Protein AF-0000000084929234 (afdb_homodimer)

Secondary structure (DSSP, 8-state):
--SEEEEEGGG-SEEEEPGGG-EEEEEEEETTEEEEEEEE-TT-BHHHHTHHHH-SSSB---EEEEEEESEEEEEETTS-EEEEETTEEEEE-SSEEEEE-SSS-EEEEESSS-SSTT----/--SEEEEEGGG-SEEEEPGGG-EEEEEEEETTEEEEEEEE-TT-BHHHHTHHHH-SSSB---EEEEEEESEEEEEETTS-EEEEETTEEEEE-SSEEEEE-SSS-EEEEESSS-SSTT----

InterPro domains:
  IPR011051 RmlC-like cupin domain superfamily [SSF51182] (9-110)
  IPR013096 Cupin 2, conserved barrel [PF07883] (63-110)
  IPR014710 RmlC-like jelly roll fold [G3DSA:2.60.120.10] (2-115)

pLDDT: mean 95.42, std 7.73, range [48.72, 98.94]

Nearest PDB structures (foldseek):
  1o5u-assembly2_B  TM=8.089E-01  e=3.465E-03  Thermotoga maritima
  2i45-assembly3_E  TM=6.909E-01  e=6.511E-04  Neisseria meningitidis
  3es4-assembly1_B  TM=5.773E-01  e=1.439E-04  Agrobacterium fabrum str. C58
  2i45-assembly5_J  TM=6.921E-01  e=1.462E-03  Neisseria meningitidis
  2i45-assembly1_A  TM=6.705E-01  e=1.313E-03  Neisseria meningitidis

Radius of gyration: 18.3 Å; Cα contacts (8 Å, |Δi|>4): 661; chains: 2; bounding box: 37×51×40 Å

Structure (mmCIF, N/CA/C/O backbone):
data_AF-0000000084929234-model_v1
#
loop_
_entity.id
_entity.type
_entity.pdbx_descriptio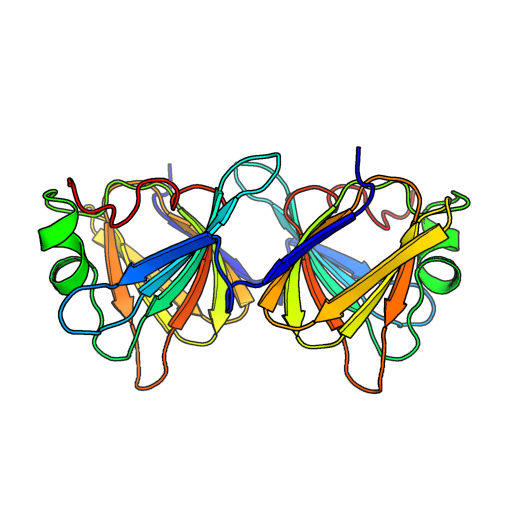n
1 polymer 'Cupin type-2 domain-containing protein'
#
loop_
_atom_site.group_PDB
_atom_site.id
_atom_site.type_symbol
_atom_site.label_atom_id
_atom_site.label_alt_id
_atom_site.label_comp_id
_atom_site.label_asym_id
_atom_site.label_entity_id
_atom_site.label_seq_id
_atom_site.pdbx_PDB_ins_code
_atom_site.Cartn_x
_atom_site.Cartn_y
_atom_site.Cartn_z
_atom_site.occupancy
_atom_site.B_iso_or_equiv
_atom_site.auth_seq_id
_atom_site.auth_comp_id
_atom_site.auth_asym_id
_atom_site.auth_atom_id
_atom_site.pdbx_PDB_model_num
ATOM 1 N N . MET A 1 1 ? -15.742 18.062 -7.203 1 56.06 1 MET A N 1
ATOM 2 C CA . MET A 1 1 ? -15.328 16.688 -6.961 1 56.06 1 MET A CA 1
ATOM 3 C C . MET A 1 1 ? -15 16.469 -5.488 1 56.06 1 MET A C 1
ATOM 5 O O . MET A 1 1 ? -14.695 17.406 -4.766 1 56.06 1 MET A O 1
ATOM 9 N N . ALA A 1 2 ? -15.344 15.32 -4.965 1 75.25 2 ALA A N 1
ATOM 10 C CA . ALA A 1 2 ? -15.102 15.109 -3.539 1 75.25 2 ALA A CA 1
ATOM 11 C C . ALA A 1 2 ? -13.617 15.266 -3.207 1 75.25 2 ALA A C 1
ATOM 13 O O . ALA A 1 2 ? -12.758 14.867 -3.992 1 75.25 2 ALA A O 1
ATOM 14 N N . GLY A 1 3 ? -13.32 16.062 -2.162 1 93.81 3 GLY A N 1
ATOM 15 C CA . GLY A 1 3 ? -11.945 16.25 -1.729 1 93.81 3 GLY A CA 1
ATOM 16 C C . GLY A 1 3 ? -11.336 14.992 -1.133 1 93.81 3 GLY A C 1
ATOM 17 O O . GLY A 1 3 ? -10.109 14.875 -1.049 1 93.81 3 GLY A O 1
ATOM 18 N N . ILE A 1 4 ? -12.352 14.125 -0.723 1 96.69 4 ILE A N 1
ATOM 19 C CA . ILE A 1 4 ? -11.914 12.93 -0.007 1 96.69 4 ILE A CA 1
ATOM 20 C C . ILE A 1 4 ? -12.609 11.695 -0.587 1 96.69 4 ILE A C 1
ATOM 22 O O . ILE A 1 4 ? -13.82 11.711 -0.812 1 96.69 4 ILE A O 1
ATOM 26 N N . VAL A 1 5 ? -11.867 10.703 -0.906 1 96.31 5 VAL A N 1
ATOM 27 C CA . VAL A 1 5 ? -12.398 9.375 -1.189 1 96.31 5 VAL A CA 1
ATOM 28 C C . VAL A 1 5 ? -11.922 8.383 -0.125 1 96.31 5 VAL A C 1
ATOM 30 O O . VAL A 1 5 ? -10.727 8.312 0.175 1 96.31 5 VAL A O 1
ATOM 33 N N . LYS A 1 6 ? -12.828 7.684 0.481 1 97.56 6 LYS A N 1
ATOM 34 C CA . LYS A 1 6 ? -12.539 6.574 1.382 1 97.56 6 LYS A CA 1
ATOM 35 C C . LYS A 1 6 ? -13.234 5.293 0.92 1 97.56 6 LYS A C 1
ATOM 37 O O . LYS A 1 6 ? -14.445 5.277 0.718 1 97.56 6 LYS A O 1
ATOM 42 N N . LYS A 1 7 ? -12.5 4.289 0.724 1 97.56 7 LYS A N 1
ATOM 43 C CA . LYS A 1 7 ? -13 2.932 0.539 1 97.56 7 LYS A CA 1
ATOM 44 C C . LYS A 1 7 ? -12.266 1.947 1.446 1 97.56 7 LYS A C 1
ATOM 46 O O . LYS A 1 7 ? -11.266 2.301 2.074 1 97.56 7 LYS A O 1
ATOM 51 N N . ASN A 1 8 ? -12.797 0.788 1.639 1 98.12 8 ASN A N 1
ATOM 52 C CA . ASN A 1 8 ? -12.219 -0.24 2.494 1 98.12 8 ASN A CA 1
ATOM 53 C C . ASN A 1 8 ? -12.195 -1.599 1.801 1 98.12 8 ASN A C 1
ATOM 55 O O . ASN A 1 8 ? -13.195 -2.031 1.236 1 98.12 8 ASN A O 1
ATOM 59 N N . PHE A 1 9 ? -11.086 -2.289 1.876 1 97.69 9 PHE A N 1
ATOM 60 C CA . PHE A 1 9 ? -10.922 -3.539 1.146 1 97.69 9 PHE A CA 1
ATOM 61 C C . PHE A 1 9 ? -11.789 -4.637 1.755 1 97.69 9 PHE A C 1
ATOM 63 O O . PHE A 1 9 ? -12.062 -5.648 1.106 1 97.69 9 PHE A O 1
ATOM 70 N N . ASP A 1 10 ? -12.227 -4.5 3 1 97.25 10 ASP A N 1
ATOM 71 C CA . ASP A 1 10 ? -13.148 -5.469 3.59 1 97.25 10 ASP A CA 1
ATOM 72 C C . ASP A 1 10 ? -14.555 -5.297 3.029 1 97.25 10 ASP A C 1
ATOM 74 O O . ASP A 1 10 ? -15.406 -6.172 3.207 1 97.25 10 ASP A O 1
ATOM 78 N N . ALA A 1 11 ? -14.844 -4.152 2.432 1 97.56 11 ALA A N 1
ATOM 79 C CA . ALA A 1 11 ? -16.062 -3.865 1.684 1 97.56 11 ALA A CA 1
ATOM 80 C C . ALA A 1 11 ? -15.742 -3.479 0.242 1 97.56 11 ALA A C 1
ATOM 82 O O . ALA A 1 11 ? -16.219 -2.453 -0.252 1 97.56 11 ALA A O 1
ATOM 83 N N . ALA A 1 12 ? -15.039 -4.332 -0.434 1 97.62 12 ALA A N 1
ATOM 84 C CA . ALA A 1 12 ? -14.445 -4.047 -1.738 1 97.62 12 ALA A CA 1
ATOM 85 C C . ALA A 1 12 ? -15.516 -3.973 -2.822 1 97.62 12 ALA A C 1
ATOM 87 O O . ALA A 1 12 ? -16.609 -4.52 -2.662 1 97.62 12 ALA A O 1
ATOM 88 N N . ASP A 1 13 ? -15.219 -3.254 -3.887 1 97.44 13 ASP A N 1
ATOM 89 C CA . ASP A 1 13 ? -16.109 -3.154 -5.035 1 97.44 13 ASP A CA 1
ATOM 90 C C . ASP A 1 13 ? -16.297 -4.512 -5.711 1 97.44 13 ASP A C 1
ATOM 92 O O . ASP A 1 13 ? -17.359 -4.797 -6.27 1 97.44 13 ASP A O 1
ATOM 96 N N . GLU A 1 14 ? -15.289 -5.336 -5.715 1 97.06 14 GLU A N 1
ATOM 97 C CA . GLU A 1 14 ? -15.281 -6.688 -6.27 1 97.06 14 GLU A CA 1
ATOM 98 C C . GLU A 1 14 ? -14.328 -7.594 -5.496 1 97.06 14 GLU A C 1
ATOM 100 O O . GLU A 1 14 ? -13.25 -7.16 -5.07 1 97.06 14 GLU A O 1
ATOM 105 N N . THR A 1 15 ? -14.695 -8.828 -5.305 1 97.69 15 THR A N 1
ATOM 106 C CA . THR A 1 15 ? -13.836 -9.844 -4.711 1 97.69 15 THR A CA 1
ATOM 107 C C . THR A 1 15 ? -13.727 -11.062 -5.617 1 97.69 15 THR A C 1
ATOM 109 O O . THR A 1 15 ? -14.734 -11.562 -6.121 1 97.69 15 THR A O 1
ATOM 112 N N . ARG A 1 16 ? -12.5 -11.492 -5.855 1 97.75 16 ARG A N 1
ATOM 113 C CA . ARG A 1 16 ? -12.227 -12.672 -6.668 1 97.75 16 ARG A CA 1
ATOM 114 C C . ARG A 1 16 ? -11.57 -13.766 -5.84 1 97.75 16 ARG A C 1
ATOM 116 O O . ARG A 1 16 ? -10.398 -13.648 -5.461 1 97.75 16 ARG A O 1
ATOM 123 N N . PRO A 1 17 ? -12.242 -14.812 -5.621 1 97.69 17 PRO A N 1
ATOM 124 C CA . PRO A 1 17 ? -11.609 -15.906 -4.879 1 97.69 17 PRO A CA 1
ATOM 125 C C . PRO A 1 17 ? -10.586 -16.672 -5.715 1 97.69 17 PRO A C 1
ATOM 127 O O . PRO A 1 17 ? -10.75 -16.812 -6.93 1 97.69 17 PRO A O 1
ATOM 130 N N . PHE A 1 18 ? -9.531 -17.156 -5.062 1 97.81 18 PHE A N 1
ATOM 131 C CA . PHE A 1 18 ? -8.602 -18.094 -5.695 1 97.81 18 PHE A CA 1
ATOM 132 C C . PHE A 1 18 ? -9.094 -19.531 -5.562 1 97.81 18 PHE A C 1
ATOM 134 O O . PHE A 1 18 ? -10.008 -19.797 -4.781 1 97.81 18 PHE A O 1
ATOM 141 N N . GLU A 1 19 ? -8.516 -20.391 -6.352 1 97.69 19 GLU A N 1
ATOM 142 C CA . GLU A 1 19 ? -8.898 -21.797 -6.309 1 97.69 19 GLU A CA 1
ATOM 143 C C . GLU A 1 19 ? -8.625 -22.406 -4.934 1 97.69 19 GLU A C 1
ATOM 145 O O . GLU A 1 19 ? -7.703 -21.969 -4.234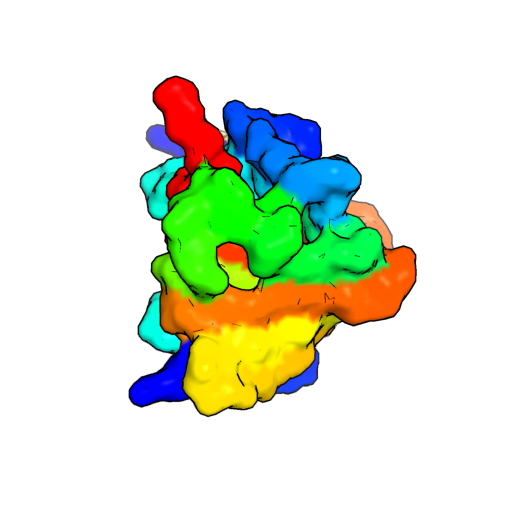 1 97.69 19 GLU A O 1
ATOM 150 N N . ASP A 1 20 ? -9.508 -23.328 -4.496 1 98.12 20 ASP A N 1
ATOM 151 C CA . ASP A 1 20 ? -9.367 -24.156 -3.307 1 98.12 20 ASP A CA 1
ATOM 152 C C . ASP A 1 20 ? -9.438 -23.328 -2.033 1 98.12 20 ASP A C 1
ATOM 154 O O . ASP A 1 20 ? -8.906 -23.719 -0.992 1 98.12 20 ASP A O 1
ATOM 158 N N . GLY A 1 21 ? -9.922 -22.141 -2.16 1 97.81 21 GLY A N 1
ATOM 159 C CA . GLY A 1 21 ? -10.055 -21.281 -0.993 1 97.81 21 GLY A CA 1
ATOM 160 C C . GLY A 1 21 ? -8.727 -20.766 -0.474 1 97.81 21 GLY A C 1
ATOM 161 O O . GLY A 1 21 ? -8.602 -20.453 0.711 1 97.81 21 GLY A O 1
ATOM 162 N N . LYS A 1 22 ? -7.793 -20.688 -1.312 1 98.62 22 LYS A N 1
ATOM 163 C CA . LYS A 1 22 ? -6.449 -20.312 -0.871 1 98.62 22 LYS A CA 1
ATOM 164 C C . LYS A 1 22 ? -6.234 -18.812 -0.971 1 98.62 22 LYS A C 1
ATOM 166 O O . LYS A 1 22 ? -5.145 -18.359 -1.326 1 98.62 22 LYS A O 1
ATOM 171 N N . GLY A 1 23 ? -7.277 -18.078 -0.8 1 98.38 23 GLY A N 1
ATOM 172 C CA . GLY A 1 23 ? -7.141 -16.625 -0.742 1 98.38 23 GLY A CA 1
ATOM 173 C C . GLY A 1 23 ? -8.102 -15.906 -1.658 1 98.38 23 GLY A C 1
ATOM 174 O O . GLY A 1 23 ? -9.094 -16.484 -2.109 1 98.38 23 GLY A O 1
ATOM 175 N N . ARG A 1 24 ? -7.844 -14.641 -1.781 1 98.44 24 ARG A N 1
ATOM 176 C CA . ARG A 1 24 ? -8.719 -13.805 -2.59 1 98.44 24 ARG A CA 1
ATOM 177 C C . ARG A 1 24 ? -8.039 -12.492 -2.957 1 98.44 24 ARG A C 1
ATOM 179 O O . ARG A 1 24 ? -7.074 -12.078 -2.305 1 98.44 24 ARG A O 1
ATOM 186 N N . LEU A 1 25 ? -8.602 -11.898 -3.971 1 98.31 25 LEU A N 1
ATOM 187 C CA . LEU A 1 25 ? -8.281 -10.539 -4.375 1 98.31 25 LEU A CA 1
ATOM 188 C C . LEU A 1 25 ? -9.477 -9.609 -4.145 1 98.31 25 LEU A C 1
ATOM 190 O O . LEU A 1 25 ? -10.57 -9.867 -4.648 1 98.31 25 LEU A O 1
ATOM 194 N N . ASP A 1 26 ? -9.305 -8.594 -3.383 1 98.31 26 ASP A N 1
ATOM 195 C CA . ASP A 1 26 ? -10.289 -7.535 -3.182 1 98.31 26 ASP A CA 1
ATOM 196 C C . ASP A 1 26 ? -9.922 -6.285 -3.973 1 98.31 26 ASP A C 1
ATOM 198 O O . ASP A 1 26 ? -8.82 -5.75 -3.822 1 98.31 26 ASP A O 1
ATOM 202 N N . LEU A 1 27 ? -10.844 -5.77 -4.832 1 97.81 27 LEU A N 1
ATOM 203 C CA . LEU A 1 27 ? -10.555 -4.641 -5.715 1 97.81 27 LEU A CA 1
ATOM 204 C C . LEU A 1 27 ? -11.367 -3.416 -5.312 1 97.81 27 LEU A C 1
ATOM 206 O O . LEU A 1 27 ? -12.562 -3.529 -5.016 1 97.81 27 LEU A O 1
ATOM 210 N N . VAL A 1 28 ? -10.734 -2.332 -5.242 1 97.25 28 VAL A N 1
ATOM 211 C CA . VAL A 1 28 ? -11.398 -1.037 -5.121 1 97.25 28 VAL A CA 1
ATOM 212 C C . VAL A 1 28 ? -11.078 -0.178 -6.344 1 97.25 28 VAL A C 1
ATOM 214 O O . VAL A 1 28 ? -9.945 -0.171 -6.828 1 97.25 28 VAL A O 1
ATOM 217 N N . ASN A 1 29 ? -12.07 0.527 -6.824 1 94.94 29 ASN A N 1
ATOM 218 C CA . ASN A 1 29 ? -11.914 1.401 -7.98 1 94.94 29 ASN A CA 1
ATOM 219 C C . ASN A 1 29 ? -11.75 2.859 -7.562 1 94.94 29 ASN A C 1
ATOM 221 O O . ASN A 1 29 ? -12.656 3.439 -6.961 1 94.94 29 ASN A O 1
ATOM 225 N N . GLY A 1 30 ? -10.562 3.375 -7.879 1 91.12 30 GLY A N 1
ATOM 226 C CA . GLY A 1 30 ? -10.312 4.789 -7.637 1 91.12 30 GLY A CA 1
ATOM 227 C C . GLY A 1 30 ? -10.32 5.621 -8.906 1 91.12 30 GLY A C 1
ATOM 228 O O . GLY A 1 30 ? -10.641 5.117 -9.984 1 91.12 30 GLY A O 1
ATOM 229 N N . GLU A 1 31 ? -9.961 6.898 -8.703 1 86.75 31 GLU A N 1
ATOM 230 C CA . GLU A 1 31 ? -9.922 7.824 -9.828 1 86.75 31 GLU A CA 1
ATOM 231 C C . GLU A 1 31 ? -8.812 7.453 -10.812 1 86.75 31 GLU A C 1
ATOM 233 O O . GLU A 1 31 ? -8.922 7.719 -12.008 1 86.75 31 GLU A O 1
ATOM 238 N N . ARG A 1 32 ? -7.824 6.809 -10.32 1 84.19 32 ARG A N 1
ATOM 239 C CA . ARG A 1 32 ? -6.668 6.5 -11.156 1 84.19 32 ARG A CA 1
ATOM 240 C C . ARG A 1 32 ? -6.668 5.035 -11.57 1 84.19 32 ARG A C 1
ATOM 242 O O . ARG A 1 32 ? -5.676 4.535 -12.109 1 84.19 32 ARG A O 1
ATOM 249 N N . GLY A 1 33 ? -7.738 4.398 -11.273 1 89.25 33 GLY A N 1
ATOM 250 C CA . GLY A 1 33 ? -7.848 2.996 -11.641 1 89.25 33 GLY A CA 1
ATOM 251 C C . GLY A 1 33 ? -8.078 2.08 -10.453 1 89.25 33 GLY A C 1
ATOM 252 O O . GLY A 1 33 ? -8.297 2.551 -9.336 1 89.25 33 GLY A O 1
ATOM 253 N N . ALA A 1 34 ? -7.98 0.819 -10.781 1 93.81 34 ALA A N 1
ATOM 254 C CA . ALA A 1 34 ? -8.266 -0.175 -9.75 1 93.81 34 ALA A CA 1
ATOM 255 C C . ALA A 1 34 ? -7.031 -0.458 -8.906 1 93.81 34 ALA A C 1
ATOM 257 O O . ALA A 1 34 ? -5.914 -0.515 -9.422 1 93.81 34 ALA A O 1
ATOM 258 N N . VAL A 1 35 ? -7.203 -0.621 -7.637 1 97.06 35 VAL A N 1
ATOM 259 C CA . VAL A 1 35 ? -6.203 -1.078 -6.68 1 97.06 35 VAL A CA 1
ATOM 260 C C . VAL A 1 35 ? -6.672 -2.371 -6.02 1 97.06 35 VAL A C 1
ATOM 262 O O . VAL A 1 35 ? -7.852 -2.512 -5.684 1 97.06 35 VAL A O 1
ATOM 265 N N . GLY A 1 36 ? -5.727 -3.24 -5.82 1 97.81 36 GLY A N 1
ATOM 266 C CA . GLY A 1 36 ? -6.098 -4.523 -5.254 1 97.81 36 GLY A CA 1
ATOM 267 C C . GLY A 1 36 ? -5.363 -4.844 -3.965 1 97.81 36 GLY A C 1
ATOM 268 O O . GLY A 1 36 ? -4.18 -4.52 -3.82 1 97.81 36 GLY A O 1
ATOM 269 N N . ARG A 1 37 ? -6.055 -5.449 -3.025 1 98.62 37 ARG A N 1
ATOM 270 C CA . ARG A 1 37 ? -5.449 -6.129 -1.882 1 98.62 37 ARG A CA 1
ATOM 271 C C . ARG A 1 37 ? -5.676 -7.633 -1.956 1 98.62 37 ARG A C 1
ATOM 273 O O . ARG A 1 37 ? -6.816 -8.094 -1.973 1 98.62 37 ARG A O 1
ATOM 280 N N . ALA A 1 38 ? -4.625 -8.336 -1.964 1 98.56 38 ALA A N 1
ATOM 281 C CA . ALA A 1 38 ? -4.715 -9.797 -2.031 1 98.56 38 ALA A CA 1
ATOM 282 C C . ALA A 1 38 ? -4.363 -10.43 -0.688 1 98.56 38 ALA A C 1
ATOM 284 O O . ALA A 1 38 ? -3.439 -9.977 -0.004 1 98.56 38 ALA A O 1
ATOM 285 N N . VAL A 1 39 ? -5.062 -11.359 -0.318 1 98.81 39 VAL A N 1
ATOM 286 C CA . VAL A 1 39 ? -4.75 -12.234 0.807 1 98.81 39 VAL A CA 1
ATOM 287 C C . VAL A 1 39 ? -4.469 -13.648 0.301 1 98.81 39 VAL A C 1
ATOM 289 O O . VAL A 1 39 ? -5.348 -14.297 -0.279 1 98.81 39 VAL A O 1
ATOM 292 N N . PHE A 1 40 ? -3.252 -14.062 0.493 1 98.88 40 PHE A N 1
ATOM 293 C CA . PHE A 1 40 ? -2.803 -15.398 0.104 1 98.88 40 PHE A CA 1
ATOM 294 C C . PHE A 1 40 ? -2.684 -16.297 1.322 1 98.88 40 PHE A C 1
ATOM 296 O O . PHE A 1 40 ? -1.894 -16.031 2.229 1 98.88 40 PHE A O 1
ATOM 303 N N . GLU A 1 41 ? -3.414 -17.359 1.346 1 98.94 41 GLU A N 1
ATOM 304 C CA . GLU A 1 41 ? -3.43 -18.25 2.496 1 98.94 41 GLU A CA 1
ATOM 305 C C . GLU A 1 41 ? -2.215 -19.172 2.49 1 98.94 41 GLU A C 1
ATOM 307 O O . GLU A 1 41 ? -1.613 -19.422 1.44 1 98.94 41 GLU A O 1
ATOM 312 N N . PRO A 1 42 ? -1.858 -19.703 3.678 1 98.88 42 PRO A N 1
ATOM 313 C CA . PRO A 1 42 ? -0.78 -20.688 3.703 1 98.88 42 PRO A CA 1
ATOM 314 C C . PRO A 1 42 ? -1.011 -21.844 2.727 1 98.88 42 PRO A C 1
ATOM 316 O O . PRO A 1 42 ? -2.119 -22.375 2.652 1 98.88 42 PRO A O 1
ATOM 319 N N . GLY A 1 43 ? 0.018 -22.156 1.947 1 98.75 43 GLY A N 1
ATOM 320 C CA . GLY A 1 43 ? -0.098 -23.203 0.957 1 98.75 43 GLY A CA 1
ATOM 321 C C . GLY A 1 43 ? -0.459 -22.703 -0.424 1 98.75 43 GLY A C 1
ATOM 322 O O . GLY A 1 43 ? -0.409 -23.438 -1.403 1 98.75 43 GLY A O 1
ATOM 323 N N . TRP A 1 44 ? -0.772 -21.422 -0.535 1 98.88 44 TRP A N 1
ATOM 324 C CA . TRP A 1 44 ? -1.094 -20.828 -1.833 1 98.88 44 TRP A CA 1
ATOM 325 C C . TRP A 1 44 ? 0.126 -20.828 -2.748 1 98.88 44 TRP A C 1
ATOM 327 O O . TRP A 1 44 ? 1.238 -20.531 -2.312 1 98.88 44 TRP A O 1
ATOM 337 N N . GLN A 1 45 ? -0.107 -21.078 -3.971 1 98.88 45 GLN A N 1
ATOM 338 C CA . GLN A 1 45 ? 0.843 -20.922 -5.07 1 98.88 45 GLN A CA 1
ATOM 339 C C . GLN A 1 45 ? 0.137 -20.5 -6.352 1 98.88 45 GLN A C 1
ATOM 341 O O . GLN A 1 45 ? -0.919 -21.031 -6.695 1 98.88 45 GLN A O 1
ATOM 346 N N . TRP A 1 46 ? 0.752 -19.594 -7.059 1 98.81 46 TRP A N 1
ATOM 347 C CA . TRP A 1 46 ? 0.089 -19.062 -8.242 1 98.81 46 TRP A CA 1
ATOM 348 C C . TRP A 1 46 ? -0.232 -20.172 -9.234 1 98.81 46 TRP A C 1
ATOM 350 O O . TRP A 1 46 ? -1.361 -20.266 -9.727 1 98.81 46 TRP A O 1
ATOM 360 N N . SER A 1 47 ? 0.743 -21.078 -9.516 1 98.62 47 SER A N 1
ATOM 361 C CA . SER A 1 47 ? 0.613 -22.109 -10.547 1 98.62 47 SER A CA 1
ATOM 362 C C . SER A 1 47 ? -0.469 -23.109 -10.188 1 98.62 47 SER A C 1
ATOM 364 O O . SER A 1 47 ? -0.966 -23.844 -11.047 1 98.62 47 SER A O 1
ATOM 366 N N . LYS A 1 48 ? -0.837 -23.109 -8.969 1 98.56 48 LYS A N 1
ATOM 367 C CA . LYS A 1 48 ? -1.861 -24.047 -8.531 1 98.56 48 LYS A CA 1
ATOM 368 C C . LYS A 1 48 ? -3.217 -23.359 -8.383 1 98.56 48 LYS A C 1
ATOM 370 O O . LYS A 1 48 ? -4.258 -23.984 -8.609 1 98.56 48 LYS A O 1
ATOM 375 N N . HIS A 1 49 ? -3.211 -22.078 -8.078 1 98.62 49 HIS A N 1
ATOM 376 C CA . HIS A 1 49 ? -4.453 -21.516 -7.551 1 98.62 49 HIS A CA 1
ATOM 377 C C . HIS A 1 49 ? -4.934 -20.344 -8.398 1 98.62 49 HIS A C 1
ATOM 379 O O . HIS A 1 49 ? -6.02 -19.812 -8.164 1 98.62 49 HIS A O 1
ATOM 385 N N . VAL A 1 50 ? -4.074 -19.922 -9.336 1 98.25 50 VAL A N 1
ATOM 386 C CA . VAL A 1 50 ? -4.504 -18.828 -10.219 1 98.25 50 VAL A CA 1
ATOM 387 C C . VAL A 1 50 ? -4.355 -19.266 -11.672 1 98.25 50 VAL A C 1
ATOM 389 O O . VAL A 1 50 ? -5.152 -18.859 -12.531 1 98.25 50 VAL A O 1
ATOM 392 N N . LYS A 1 51 ? -3.383 -20.156 -11.961 1 98.06 51 LYS A N 1
ATOM 393 C CA . LYS A 1 51 ? -3.146 -20.641 -13.32 1 98.06 51 LYS A CA 1
ATOM 394 C C . LYS A 1 51 ? -4.43 -21.172 -13.945 1 98.06 51 LYS A C 1
ATOM 396 O O . LYS A 1 51 ? -4.77 -20.828 -15.078 1 98.06 51 LYS A O 1
ATOM 401 N N . PRO A 1 52 ? -5.219 -21.922 -13.242 1 97.31 52 PRO A N 1
ATOM 402 C CA . PRO A 1 52 ? -6.445 -22.438 -13.852 1 97.31 52 PRO A CA 1
ATOM 403 C C . PRO A 1 52 ? -7.414 -21.328 -14.258 1 97.31 52 PRO A C 1
ATOM 405 O O . PRO A 1 52 ? -8.234 -21.516 -15.156 1 97.31 52 PRO A O 1
ATOM 408 N N . ILE A 1 53 ? -7.328 -20.219 -13.625 1 96.5 53 ILE A N 1
ATOM 409 C CA . ILE A 1 53 ? -8.195 -19.078 -13.93 1 96.5 53 ILE A CA 1
ATOM 410 C C . ILE A 1 53 ? -7.605 -18.281 -15.094 1 96.5 53 ILE A C 1
ATOM 412 O O . ILE A 1 53 ? -8.32 -17.938 -16.047 1 96.5 53 ILE A O 1
ATOM 416 N N . ALA A 1 54 ? -6.305 -18.031 -15.047 1 95.56 54 ALA A N 1
ATOM 417 C CA . ALA A 1 54 ? -5.605 -17.156 -15.992 1 95.56 54 ALA A CA 1
ATOM 418 C C . ALA A 1 54 ? -5.402 -17.844 -17.328 1 95.56 54 ALA A C 1
ATOM 420 O O . ALA A 1 54 ? -5.391 -17.203 -18.375 1 95.56 54 ALA A O 1
ATOM 421 N N . GLY A 1 55 ? -5.055 -19.125 -17.266 1 96.5 55 GLY A N 1
ATOM 422 C CA . GLY A 1 55 ? -4.875 -19.906 -18.484 1 96.5 55 GLY A CA 1
ATOM 423 C C . GLY A 1 55 ? -3.502 -19.734 -19.094 1 96.5 55 GLY A C 1
ATOM 424 O O . GLY A 1 55 ? -3.293 -20.062 -20.266 1 96.5 55 GLY A O 1
ATOM 425 N N . THR A 1 56 ? -2.625 -19.094 -18.469 1 97.69 56 THR A N 1
ATOM 426 C CA . THR A 1 56 ? -1.247 -18.938 -18.922 1 97.69 56 THR A CA 1
ATOM 427 C C . THR A 1 56 ? -0.306 -19.812 -18.109 1 97.69 56 THR A C 1
ATOM 429 O O . THR A 1 56 ? -0.664 -20.281 -17.031 1 97.69 56 THR A O 1
ATOM 432 N N . ASP A 1 57 ? 0.809 -20.031 -18.625 1 97.69 57 ASP A N 1
ATOM 433 C CA . ASP A 1 57 ? 1.744 -20.953 -17.984 1 97.69 57 ASP A CA 1
ATOM 434 C C . ASP A 1 57 ? 2.357 -20.328 -16.734 1 97.69 57 ASP A C 1
ATOM 436 O O . ASP A 1 57 ? 2.73 -21.047 -15.797 1 97.69 57 ASP A O 1
ATOM 440 N N . SER A 1 58 ? 2.518 -19 -16.766 1 98 58 SER A N 1
ATOM 441 C CA . SER A 1 58 ? 3.006 -18.203 -15.648 1 98 58 SER A CA 1
ATOM 442 C C . SER A 1 58 ? 2.24 -16.891 -15.523 1 98 58 SER A C 1
ATOM 444 O O . SER A 1 58 ? 1.431 -16.547 -16.391 1 98 58 SER A O 1
ATOM 446 N N . CYS A 1 59 ? 2.396 -16.359 -14.391 1 98.06 59 CYS A N 1
ATOM 447 C CA . CYS A 1 59 ? 1.733 -15.07 -14.227 1 98.06 59 CYS A CA 1
ATOM 448 C C . CYS A 1 59 ? 2.289 -14.039 -15.195 1 98.06 59 CYS A C 1
ATOM 450 O O . CYS A 1 59 ? 3.484 -13.742 -15.18 1 98.06 59 CYS A O 1
ATOM 452 N N . MET A 1 60 ? 1.424 -13.445 -15.969 1 97.31 60 MET A N 1
ATOM 453 C CA . MET A 1 60 ? 1.844 -12.484 -16.984 1 97.31 60 MET A CA 1
ATOM 454 C C . MET A 1 60 ? 1.449 -11.07 -16.594 1 97.31 60 MET A C 1
ATOM 456 O O . MET A 1 60 ? 1.533 -10.148 -17.406 1 97.31 60 MET A O 1
ATOM 460 N N . ALA A 1 61 ? 0.99 -10.852 -15.375 1 95.81 61 ALA A N 1
ATOM 461 C CA . ALA A 1 61 ? 0.682 -9.516 -14.867 1 95.81 61 ALA A CA 1
ATOM 462 C C . ALA A 1 61 ? 1.944 -8.805 -14.383 1 95.81 61 ALA A C 1
ATOM 464 O O . ALA A 1 61 ? 2.85 -9.445 -13.836 1 95.81 61 ALA A O 1
ATOM 465 N N . SER A 1 62 ? 2.047 -7.516 -14.625 1 95.88 62 SER A N 1
ATOM 466 C CA . SER A 1 62 ? 3.055 -6.668 -13.992 1 95.88 62 SER A CA 1
ATOM 467 C C . SER A 1 62 ? 2.594 -6.188 -12.625 1 95.88 62 SER A C 1
ATOM 469 O O . SER A 1 62 ? 1.48 -5.68 -12.477 1 95.88 62 SER A O 1
ATOM 471 N N . HIS A 1 63 ? 3.43 -6.391 -11.648 1 97 63 HIS A N 1
ATOM 472 C CA . HIS A 1 63 ? 3.025 -6.039 -10.289 1 97 63 HIS A CA 1
ATOM 473 C C . HIS A 1 63 ? 3.908 -4.93 -9.727 1 97 63 HIS A C 1
ATOM 475 O O . HIS A 1 63 ? 5.129 -4.957 -9.883 1 97 63 HIS A O 1
ATOM 481 N N . VAL A 1 64 ? 3.348 -3.961 -9.055 1 97.12 64 VAL A N 1
ATOM 482 C CA . VAL A 1 64 ? 3.959 -2.99 -8.148 1 97.12 64 VAL A CA 1
ATOM 483 C C . VAL A 1 64 ? 3.125 -2.871 -6.875 1 97.12 64 VAL A C 1
ATOM 485 O O . VAL A 1 64 ? 1.921 -2.611 -6.938 1 97.12 64 VAL A O 1
ATOM 488 N N . GLY A 1 65 ? 3.797 -3.066 -5.793 1 97.69 65 GLY A N 1
ATOM 489 C CA . GLY A 1 65 ? 2.977 -3.047 -4.594 1 97.69 65 GLY A CA 1
ATOM 490 C C . GLY A 1 65 ? 3.791 -3.082 -3.314 1 97.69 65 GLY A C 1
ATOM 491 O O . GLY A 1 65 ? 4.977 -2.742 -3.316 1 97.69 65 GLY A O 1
ATOM 492 N N . TYR A 1 66 ? 3.084 -3.354 -2.238 1 98.56 66 TYR A N 1
ATOM 493 C CA . TYR A 1 66 ? 3.582 -3.352 -0.867 1 98.56 66 TYR A CA 1
ATOM 494 C C . TYR A 1 66 ? 3.104 -4.586 -0.112 1 98.56 66 TYR A C 1
ATOM 496 O O . TYR A 1 66 ? 1.922 -4.934 -0.163 1 98.56 66 TYR A O 1
ATOM 504 N N . ILE A 1 67 ? 4.074 -5.273 0.573 1 98.88 67 ILE A N 1
ATOM 505 C CA . ILE A 1 67 ? 3.711 -6.414 1.408 1 98.88 67 ILE A CA 1
ATOM 506 C C . ILE A 1 67 ? 3.305 -5.93 2.797 1 98.88 67 ILE A C 1
ATOM 508 O O . ILE A 1 67 ? 4.133 -5.398 3.543 1 98.88 67 ILE A O 1
ATOM 512 N N . VAL A 1 68 ? 2.08 -6.16 3.145 1 98.69 68 VAL A N 1
ATOM 513 C CA . VAL A 1 68 ? 1.528 -5.688 4.41 1 98.69 68 VAL A CA 1
ATOM 514 C C . VAL A 1 68 ? 1.935 -6.633 5.539 1 98.69 68 VAL A C 1
ATOM 516 O O . VAL A 1 68 ? 2.334 -6.188 6.617 1 98.69 68 VAL A O 1
ATOM 519 N N . SER A 1 69 ? 1.821 -7.867 5.285 1 98.62 69 SER A N 1
ATOM 520 C CA . SER A 1 69 ? 2.146 -8.906 6.262 1 98.62 69 SER A CA 1
ATOM 521 C C . SER A 1 69 ? 2.473 -10.227 5.578 1 98.62 69 SER A C 1
ATOM 523 O O . SER A 1 69 ? 2.154 -10.414 4.402 1 98.62 69 SER A O 1
ATOM 525 N N . GLY A 1 70 ? 3.158 -11.133 6.328 1 98.62 70 GLY A N 1
ATOM 526 C CA . GLY A 1 70 ? 3.477 -12.461 5.816 1 98.62 70 GLY A CA 1
ATOM 527 C C . GLY A 1 70 ? 4.691 -12.477 4.91 1 98.62 70 GLY A C 1
ATOM 528 O O . GLY A 1 70 ? 5.469 -11.516 4.891 1 98.62 70 GLY A O 1
ATOM 529 N N . ARG A 1 71 ? 4.883 -13.656 4.242 1 98.81 71 ARG A N 1
ATOM 530 C CA . ARG A 1 71 ? 6.055 -13.867 3.398 1 98.81 71 ARG A CA 1
ATOM 531 C C . ARG A 1 71 ? 5.688 -14.617 2.125 1 98.81 71 ARG A C 1
ATOM 533 O O . ARG A 1 71 ? 4.824 -15.5 2.145 1 98.81 71 ARG A O 1
ATOM 540 N N . MET A 1 72 ? 6.438 -14.227 1.057 1 98.81 72 MET A N 1
ATOM 541 C CA . MET A 1 72 ? 6.156 -14.812 -0.25 1 98.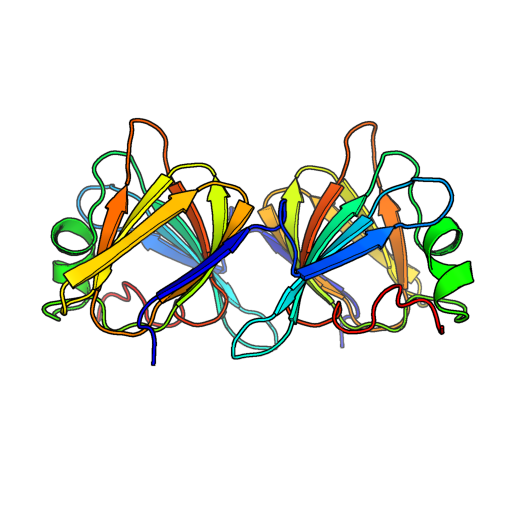81 72 MET A CA 1
ATOM 542 C C . MET A 1 72 ? 7.441 -15.008 -1.048 1 98.81 72 MET A C 1
ATOM 544 O O . MET A 1 72 ? 8.312 -14.141 -1.044 1 98.81 72 MET A O 1
ATOM 548 N N . LYS A 1 73 ? 7.543 -16.141 -1.671 1 98.94 73 LYS A N 1
ATOM 549 C CA . LYS A 1 73 ? 8.594 -16.406 -2.654 1 98.94 73 LYS A CA 1
ATOM 550 C C . LYS A 1 73 ? 8.109 -16.094 -4.066 1 98.94 73 LYS A C 1
ATOM 552 O O . LYS A 1 73 ? 6.984 -16.438 -4.434 1 98.94 73 LYS A O 1
ATOM 557 N N . VAL A 1 74 ? 8.93 -15.398 -4.84 1 98.88 74 VAL A N 1
ATOM 558 C CA . VAL A 1 74 ? 8.664 -15.164 -6.254 1 98.88 74 VAL A CA 1
ATOM 559 C C . VAL A 1 74 ? 9.805 -15.727 -7.098 1 98.88 74 VAL A C 1
ATOM 561 O O . VAL A 1 74 ? 10.977 -15.531 -6.77 1 98.88 74 VAL A O 1
ATOM 564 N N . VAL A 1 75 ? 9.516 -16.438 -8.086 1 98.81 75 VAL A N 1
ATOM 565 C CA . VAL A 1 75 ? 10.5 -17 -9 1 98.81 75 VAL A CA 1
ATOM 566 C C . VAL A 1 75 ? 10.125 -16.656 -10.438 1 98.81 75 VAL A C 1
ATOM 568 O O . VAL A 1 75 ? 9.055 -17.031 -10.914 1 98.81 75 VAL A O 1
ATOM 571 N N . MET A 1 76 ? 11.047 -15.984 -11.109 1 98.69 76 MET A N 1
ATOM 572 C CA . MET A 1 76 ? 10.852 -15.641 -12.516 1 98.69 76 MET A CA 1
ATOM 573 C C . MET A 1 76 ? 11.039 -16.859 -13.406 1 98.69 76 MET A C 1
ATOM 575 O O . MET A 1 76 ? 11.703 -17.828 -13.016 1 98.69 76 MET A O 1
ATOM 579 N N . ASP A 1 77 ? 10.539 -16.703 -14.586 1 98.31 77 ASP A N 1
ATOM 580 C CA . ASP A 1 77 ? 10.664 -17.812 -15.531 1 98.31 77 ASP A CA 1
ATOM 581 C C . ASP A 1 77 ? 12.125 -18.094 -15.852 1 98.31 77 ASP A C 1
ATOM 583 O O . ASP A 1 77 ? 12.484 -19.234 -16.172 1 98.31 77 ASP A O 1
ATOM 587 N N . ASP A 1 78 ? 12.945 -17.125 -15.75 1 97.69 78 ASP A N 1
ATOM 588 C CA . ASP A 1 78 ? 14.359 -17.297 -16.062 1 97.69 78 ASP A CA 1
ATOM 589 C C . ASP A 1 78 ? 15.148 -17.766 -14.844 1 97.69 78 ASP A C 1
ATOM 591 O O . ASP A 1 78 ? 16.359 -17.922 -14.906 1 97.69 78 ASP A O 1
ATOM 595 N N . GLY A 1 79 ? 14.516 -17.906 -13.766 1 97.94 79 GLY A N 1
ATOM 596 C CA . GLY A 1 79 ? 15.148 -18.469 -12.594 1 97.94 79 GLY A CA 1
ATOM 597 C C . GLY A 1 79 ? 15.492 -17.438 -11.539 1 97.94 79 GLY A C 1
ATOM 598 O O . GLY A 1 79 ? 15.773 -17.797 -10.383 1 97.94 79 GLY A O 1
ATOM 599 N N . GLU A 1 80 ? 15.562 -16.141 -11.859 1 98 80 GLU A N 1
ATOM 600 C CA . GLU A 1 80 ? 15.719 -15.094 -10.844 1 98 80 GLU A CA 1
ATOM 601 C C . GLU A 1 80 ? 14.656 -15.227 -9.75 1 98 80 GLU A C 1
ATOM 603 O O . GLU A 1 80 ? 13.492 -15.508 -10.039 1 98 80 GLU A O 1
ATOM 608 N N . SER A 1 81 ? 15.07 -15.086 -8.469 1 98.5 81 SER A N 1
ATOM 609 C CA . SER A 1 81 ? 14.078 -15.25 -7.41 1 98.5 81 SER A CA 1
ATOM 610 C C . SER A 1 81 ? 14.375 -14.328 -6.227 1 98.5 81 SER A C 1
ATOM 612 O O . SER A 1 81 ? 15.492 -13.812 -6.105 1 98.5 81 SER A O 1
ATOM 614 N N . THR A 1 82 ? 13.391 -14.094 -5.402 1 98.62 82 THR A N 1
ATOM 615 C CA . THR A 1 82 ? 13.516 -13.336 -4.16 1 98.62 82 THR A CA 1
ATOM 616 C C . THR A 1 82 ? 12.383 -13.695 -3.197 1 98.62 82 THR A C 1
ATOM 618 O O . THR A 1 82 ? 11.422 -14.367 -3.58 1 98.62 82 THR A O 1
ATOM 621 N N . GLU A 1 83 ? 12.625 -13.391 -1.991 1 98.88 83 GLU A N 1
ATOM 622 C CA . GLU A 1 83 ? 11.578 -13.492 -0.983 1 98.88 83 GLU A CA 1
ATOM 623 C C . GLU A 1 83 ? 11.141 -12.109 -0.499 1 98.88 83 GLU A C 1
ATOM 625 O O . GLU A 1 83 ? 11.984 -11.242 -0.239 1 98.88 83 GLU A O 1
ATOM 630 N N . TYR A 1 84 ? 9.852 -11.938 -0.428 1 98.75 84 TYR A N 1
ATOM 631 C CA . TYR A 1 84 ? 9.289 -10.703 0.104 1 98.75 84 TYR A CA 1
ATOM 632 C C . TYR A 1 84 ? 8.703 -10.93 1.495 1 98.75 84 TYR A C 1
ATOM 634 O O . TYR A 1 84 ? 8.266 -12.039 1.821 1 98.75 84 TYR A O 1
ATOM 642 N N . GLY A 1 85 ? 8.711 -9.836 2.287 1 98.62 85 GLY A N 1
ATOM 643 C CA . GLY A 1 85 ? 8.086 -9.828 3.6 1 98.62 85 GLY A CA 1
ATOM 644 C C . GLY A 1 85 ? 7.496 -8.477 3.971 1 98.62 85 GLY A C 1
ATOM 645 O O . GLY A 1 85 ? 7.57 -7.527 3.188 1 98.62 85 GLY A O 1
ATOM 646 N N . ALA A 1 86 ? 6.918 -8.461 5.164 1 98.25 86 ALA A N 1
ATOM 647 C CA . ALA A 1 86 ? 6.25 -7.25 5.637 1 98.25 86 ALA A CA 1
ATOM 648 C C . ALA A 1 86 ? 7.16 -6.031 5.512 1 98.25 86 ALA A C 1
ATOM 650 O O . ALA A 1 86 ? 8.32 -6.074 5.922 1 98.25 86 ALA A O 1
ATOM 651 N N . GLY A 1 87 ? 6.633 -4.984 4.855 1 98.25 87 GLY A N 1
ATOM 652 C CA . GLY A 1 87 ? 7.398 -3.754 4.742 1 98.25 87 GLY A CA 1
ATOM 653 C C . GLY A 1 87 ? 8.148 -3.635 3.432 1 98.25 87 GLY A C 1
ATOM 654 O O . GLY A 1 87 ? 8.758 -2.602 3.15 1 98.25 87 GLY A O 1
ATOM 655 N N . ASP A 1 88 ? 8.07 -4.676 2.582 1 98.62 88 ASP A N 1
ATOM 656 C CA . ASP A 1 88 ? 8.781 -4.645 1.309 1 98.62 88 ASP A CA 1
ATOM 657 C C . ASP A 1 88 ? 7.969 -3.92 0.24 1 98.62 88 ASP A C 1
ATOM 659 O O . ASP A 1 88 ? 6.75 -4.082 0.161 1 98.62 88 ASP A O 1
ATOM 663 N N . TYR A 1 89 ? 8.625 -3.07 -0.521 1 98.38 89 TYR A N 1
ATOM 664 C CA . TYR A 1 89 ? 8.211 -2.607 -1.84 1 98.38 89 TYR A CA 1
ATOM 665 C C . TYR A 1 89 ? 8.555 -3.635 -2.912 1 98.38 89 TYR A C 1
ATOM 667 O O . TYR A 1 89 ? 9.664 -4.164 -2.939 1 98.38 89 TYR A O 1
ATOM 675 N N . MET A 1 90 ? 7.574 -3.859 -3.779 1 98.12 90 MET A N 1
ATOM 676 C CA . MET A 1 90 ? 7.777 -4.91 -4.773 1 98.12 90 MET A CA 1
ATOM 677 C C . MET A 1 90 ? 7.48 -4.395 -6.176 1 98.12 90 MET A C 1
ATOM 679 O O . MET A 1 90 ? 6.516 -3.652 -6.379 1 98.12 90 MET A O 1
ATOM 683 N N . GLU A 1 91 ? 8.328 -4.719 -7.148 1 97.5 91 GLU A N 1
ATOM 684 C CA . GLU A 1 91 ? 8.055 -4.719 -8.578 1 97.5 91 GLU A CA 1
ATOM 685 C C . GLU A 1 91 ? 8.398 -6.066 -9.211 1 97.5 91 GLU A C 1
ATOM 687 O O . GLU A 1 91 ? 9.5 -6.578 -9.023 1 97.5 91 GLU A O 1
ATOM 692 N N . VAL A 1 92 ? 7.496 -6.633 -9.883 1 97.56 92 VAL A N 1
ATOM 693 C CA . VAL A 1 92 ? 7.707 -7.918 -10.539 1 97.56 92 VAL A CA 1
ATOM 694 C C . VAL A 1 92 ? 7.199 -7.852 -11.977 1 97.56 92 VAL A C 1
ATOM 696 O O . VAL A 1 92 ? 6.027 -7.543 -12.211 1 97.56 92 VAL A O 1
ATOM 699 N N . GLN A 1 93 ? 8.031 -8.094 -12.914 1 96.94 93 GLN A N 1
ATOM 700 C CA . GLN A 1 93 ? 7.664 -8.102 -14.328 1 96.94 93 GLN A CA 1
ATOM 701 C C . GLN A 1 93 ? 6.883 -9.359 -14.68 1 96.94 93 GLN A C 1
ATOM 703 O O . GLN A 1 93 ? 6.863 -10.328 -13.914 1 96.94 93 GLN A O 1
ATOM 708 N N . PRO A 1 94 ? 6.223 -9.328 -15.828 1 97.56 94 PRO A N 1
ATOM 709 C CA . PRO A 1 94 ? 5.52 -10.539 -16.25 1 97.56 94 PRO A CA 1
ATOM 710 C C . PRO A 1 94 ? 6.441 -11.75 -16.391 1 97.56 94 PRO A C 1
ATOM 712 O O . PRO A 1 94 ? 7.605 -11.602 -16.766 1 97.56 94 PRO A O 1
ATOM 715 N N . GLY A 1 95 ? 5.836 -12.914 -16.141 1 98.19 95 GLY A N 1
ATOM 716 C CA . GLY A 1 95 ? 6.59 -14.148 -16.25 1 98.19 95 GLY A CA 1
ATOM 717 C C . GLY A 1 95 ? 7.184 -14.617 -14.938 1 98.19 95 GLY A C 1
ATOM 718 O O . GLY A 1 95 ? 8.398 -14.562 -14.742 1 98.19 95 GLY A O 1
ATOM 719 N N . HIS A 1 96 ? 6.352 -15.125 -14.062 1 98.75 96 HIS A N 1
ATOM 720 C CA . HIS A 1 96 ? 6.828 -15.562 -12.75 1 98.75 96 HIS A CA 1
ATOM 721 C C . HIS A 1 96 ? 5.824 -16.484 -12.078 1 98.75 96 HIS A C 1
ATOM 723 O O . HIS A 1 96 ? 4.66 -16.547 -12.477 1 98.75 96 HIS A O 1
ATOM 729 N N . ASP A 1 97 ? 6.266 -17.266 -11.188 1 98.75 97 ASP A N 1
ATOM 730 C CA . ASP A 1 97 ? 5.477 -17.953 -10.172 1 98.75 97 ASP A CA 1
ATOM 731 C C . ASP A 1 97 ? 5.715 -17.359 -8.789 1 98.75 97 ASP A C 1
ATOM 733 O O . ASP A 1 97 ? 6.66 -16.594 -8.594 1 98.75 97 ASP A O 1
ATOM 737 N N . ALA A 1 98 ? 4.816 -17.703 -7.852 1 98.88 98 ALA A N 1
ATOM 738 C CA . ALA A 1 98 ? 4.945 -17.234 -6.477 1 98.88 98 ALA A CA 1
ATOM 739 C C . ALA A 1 98 ? 4.195 -18.141 -5.508 1 98.88 98 ALA A C 1
ATOM 741 O O . ALA A 1 98 ? 3.227 -18.797 -5.895 1 98.88 98 ALA A O 1
ATOM 742 N N . TRP A 1 99 ? 4.641 -18.172 -4.289 1 98.94 99 TRP A N 1
ATOM 743 C CA . TRP A 1 99 ? 3.904 -18.922 -3.277 1 98.94 99 TRP A CA 1
ATOM 744 C C . TRP A 1 99 ? 4.18 -18.375 -1.884 1 98.94 99 TRP A C 1
ATOM 746 O O . TRP A 1 99 ? 5.188 -17.703 -1.663 1 98.94 99 TRP A O 1
ATOM 756 N N . VAL A 1 100 ? 3.277 -18.672 -0.961 1 98.94 100 VAL A N 1
ATOM 757 C CA . VAL A 1 100 ? 3.365 -18.219 0.42 1 98.94 100 VAL A CA 1
ATOM 758 C C . VAL A 1 100 ? 4.395 -19.047 1.179 1 98.94 100 VAL A C 1
ATOM 760 O O . VAL A 1 100 ? 4.438 -20.281 1.029 1 98.94 100 VAL A O 1
ATOM 763 N N . LEU A 1 101 ? 5.176 -18.344 1.952 1 98.81 101 LEU A N 1
ATOM 764 C CA . LEU A 1 101 ? 6.109 -19.016 2.855 1 98.81 101 LEU A CA 1
ATOM 765 C C . LEU A 1 101 ? 5.574 -19.016 4.285 1 98.81 101 LEU A C 1
ATOM 767 O O . LEU A 1 101 ? 5.141 -17.984 4.789 1 98.81 101 LEU A O 1
ATOM 771 N N . GLY A 1 102 ? 5.637 -20.172 4.934 1 98 102 GLY A N 1
ATOM 772 C CA . GLY A 1 102 ? 5.27 -20.266 6.34 1 98 102 GLY A CA 1
ATOM 773 C C . GLY A 1 102 ? 3.799 -20.562 6.555 1 98 102 GLY A C 1
ATOM 774 O O . GLY A 1 102 ? 3.123 -21.062 5.656 1 98 102 GLY A O 1
ATOM 775 N N . ASP A 1 103 ? 3.279 -20.312 7.773 1 98.38 103 ASP A N 1
ATOM 776 C CA . ASP A 1 103 ? 1.945 -20.75 8.18 1 98.38 103 ASP A CA 1
ATOM 777 C C . ASP A 1 103 ? 1.03 -19.547 8.406 1 98.38 103 ASP A C 1
ATOM 779 O O . ASP A 1 103 ? -0.047 -19.672 8.992 1 98.38 103 ASP A O 1
ATOM 783 N N . GLU A 1 104 ? 1.489 -18.328 8.023 1 98.62 104 GLU A N 1
ATOM 784 C CA . GLU A 1 104 ? 0.667 -17.125 8.102 1 98.62 104 GLU A CA 1
ATOM 785 C C . GLU A 1 104 ? 0.3 -16.609 6.707 1 98.62 104 GLU A C 1
ATOM 787 O O . GLU A 1 104 ? 1.099 -16.719 5.773 1 98.62 104 GLU A O 1
ATOM 792 N N . PRO A 1 105 ? -0.896 -16.094 6.598 1 98.88 105 PRO A N 1
ATOM 793 C CA . PRO A 1 105 ? -1.251 -15.508 5.305 1 98.88 105 PRO A CA 1
ATOM 794 C C . PRO A 1 105 ? -0.319 -14.367 4.902 1 98.88 105 PRO A C 1
ATOM 796 O O . PRO A 1 105 ? 0.204 -13.656 5.766 1 98.88 105 PRO A O 1
ATOM 799 N N . CYS A 1 106 ? -0.063 -14.289 3.586 1 98.88 106 CYS A N 1
ATOM 800 C CA . CYS A 1 106 ? 0.594 -13.109 3.031 1 98.88 106 CYS A CA 1
ATOM 801 C C . CYS A 1 106 ? -0.429 -12.125 2.48 1 98.88 106 CYS A C 1
ATOM 803 O O . CYS A 1 106 ? -1.324 -12.508 1.727 1 98.88 106 CYS A O 1
ATOM 805 N N . MET A 1 107 ? -0.339 -10.852 2.916 1 98.88 107 MET A N 1
ATOM 806 C CA . MET A 1 107 ? -1.221 -9.797 2.43 1 98.88 107 MET A CA 1
ATOM 807 C C . MET A 1 107 ? -0.427 -8.719 1.697 1 98.88 107 MET A C 1
ATOM 809 O O . MET A 1 107 ? 0.594 -8.242 2.199 1 98.88 107 MET A O 1
ATOM 813 N N . ALA A 1 108 ? -0.88 -8.438 0.469 1 98.69 108 ALA A N 1
ATOM 814 C CA . ALA A 1 108 ? -0.189 -7.449 -0.354 1 98.69 108 ALA A CA 1
ATOM 815 C C . ALA A 1 108 ? -1.177 -6.473 -0.981 1 98.69 108 ALA A C 1
ATOM 817 O O . ALA A 1 108 ? -2.293 -6.852 -1.343 1 98.69 108 ALA A O 1
ATOM 818 N N . VAL A 1 109 ? -0.815 -5.207 -1.051 1 98.5 109 VAL A N 1
ATOM 819 C CA . VAL A 1 109 ? -1.539 -4.211 -1.835 1 98.5 109 VAL A CA 1
ATOM 820 C C . VAL A 1 109 ? -0.774 -3.914 -3.123 1 98.5 109 VAL A C 1
ATOM 822 O O . VAL A 1 109 ? 0.447 -3.742 -3.102 1 98.5 109 VAL A O 1
ATOM 825 N N . ASP A 1 110 ? -1.407 -3.941 -4.246 1 97.31 110 ASP A N 1
ATOM 826 C CA . ASP A 1 110 ? -0.865 -3.756 -5.59 1 97.31 110 ASP A CA 1
ATOM 827 C C . ASP A 1 110 ? -1.683 -2.734 -6.375 1 97.31 110 ASP A C 1
ATOM 829 O O . ASP A 1 110 ? -2.906 -2.852 -6.473 1 97.31 110 ASP A O 1
ATOM 833 N N . TRP A 1 111 ? -1.001 -1.67 -6.949 1 95.44 111 TRP A N 1
ATOM 834 C CA . TRP A 1 111 ? -1.706 -0.585 -7.621 1 95.44 111 TRP A CA 1
ATOM 835 C C . TRP A 1 111 ? -1.39 -0.574 -9.117 1 95.44 111 TRP A C 1
ATOM 837 O O . TRP A 1 111 ? -1.565 0.446 -9.781 1 95.44 111 TRP A O 1
ATOM 847 N N . THR A 1 112 ? -0.949 -1.66 -9.703 1 88.06 112 THR A N 1
ATOM 848 C CA . THR A 1 112 ? -0.608 -1.757 -11.117 1 88.06 112 THR A CA 1
ATOM 849 C C . THR A 1 112 ? -1.295 -2.959 -11.758 1 88.06 112 THR A C 1
ATOM 851 O O . THR A 1 112 ? -1.994 -2.816 -12.766 1 88.06 112 THR A O 1
ATOM 854 N N . GLY A 1 113 ? -1.244 -4.074 -11.242 1 76.31 113 GLY A N 1
ATOM 855 C CA . GLY A 1 113 ? -1.395 -5.285 -12.031 1 76.31 113 GLY A CA 1
ATOM 856 C C . GLY A 1 113 ? -2.658 -6.059 -11.711 1 76.31 113 GLY A C 1
ATOM 857 O O . GLY A 1 113 ? -2.9 -7.129 -12.273 1 76.31 113 GLY A O 1
ATOM 858 N N . PHE A 1 114 ? -3.598 -5.48 -10.898 1 81.12 114 PHE A N 1
ATOM 859 C CA . PHE A 1 114 ? -4.641 -6.383 -10.414 1 81.12 114 PHE A CA 1
ATOM 860 C C . PHE A 1 114 ? -5.953 -6.125 -11.148 1 81.12 114 PHE A C 1
ATOM 862 O O . PHE A 1 114 ? -6.922 -6.871 -10.977 1 81.12 114 PHE A O 1
ATOM 869 N N . SER A 1 115 ? -5.938 -5.262 -12.07 1 80 115 SER A N 1
ATOM 870 C CA . SER A 1 115 ? -7.191 -4.926 -12.734 1 80 115 SER A CA 1
ATOM 871 C C . SER A 1 115 ? -7.809 -6.152 -13.406 1 80 115 SER A C 1
ATOM 873 O O . SER A 1 115 ? -8.992 -6.441 -13.219 1 80 115 SER A O 1
ATOM 875 N N . ASP A 1 116 ? -6.996 -6.965 -14.031 1 84.75 116 ASP A N 1
ATOM 876 C CA . ASP A 1 116 ? -7.523 -8.133 -14.727 1 84.75 116 ASP A CA 1
ATOM 877 C C . ASP A 1 116 ? -7.012 -9.422 -14.094 1 84.75 116 ASP A C 1
ATOM 879 O O . ASP A 1 116 ? -7.25 -10.516 -14.617 1 84.75 116 ASP A O 1
ATOM 883 N N . TYR A 1 117 ? -6.41 -9.312 -13 1 90.5 117 TYR A N 1
ATOM 884 C CA . TYR A 1 117 ? -5.82 -10.453 -12.312 1 90.5 117 TYR A CA 1
ATOM 885 C C . TYR A 1 117 ? -6.902 -11.375 -11.758 1 90.5 117 TYR A C 1
ATOM 887 O O . TYR A 1 117 ? -7.852 -10.906 -11.125 1 90.5 117 TYR A O 1
ATOM 895 N N . ALA A 1 118 ? -6.785 -12.672 -12.031 1 87.94 118 ALA A N 1
ATOM 896 C CA . ALA A 1 118 ? -7.668 -13.727 -11.539 1 87.94 118 ALA A CA 1
ATOM 897 C C . ALA A 1 118 ? -9.117 -13.461 -11.945 1 87.94 118 ALA A C 1
ATOM 899 O O . ALA A 1 118 ? -10.039 -13.75 -11.18 1 87.94 118 ALA A O 1
ATOM 900 N N . LYS A 1 119 ? -9.336 -12.727 -13.039 1 87.06 119 LYS A N 1
ATOM 901 C CA . LYS A 1 119 ? -10.68 -12.469 -13.547 1 87.06 119 LYS A CA 1
ATOM 902 C C . LYS A 1 119 ? -11.219 -13.68 -14.305 1 87.06 119 LYS A C 1
ATOM 904 O O . LYS A 1 119 ? -10.609 -14.141 -15.273 1 87.06 119 LYS A O 1
ATOM 909 N N . ARG A 1 120 ? -12.328 -14.188 -13.68 1 83 120 ARG A N 1
ATOM 910 C CA . ARG A 1 120 ? -12.938 -15.336 -14.344 1 83 120 ARG A CA 1
ATOM 911 C C . ARG A 1 120 ? -13.781 -14.906 -15.531 1 83 120 ARG A C 1
ATOM 913 O O . ARG A 1 120 ? -14.445 -13.867 -15.484 1 83 120 ARG A O 1
ATOM 920 N N . SER A 1 121 ? -13.406 -15.422 -16.734 1 65.88 121 SER A N 1
ATOM 921 C CA . SER A 1 121 ? -14.211 -15.172 -17.922 1 65.88 121 SER A CA 1
ATOM 922 C C . SER A 1 121 ? -15.648 -15.641 -17.734 1 65.88 121 SER A C 1
ATOM 924 O O . SER A 1 121 ? -15.891 -16.719 -17.172 1 65.88 121 SER A O 1
ATOM 926 N N . SER A 1 122 ? -16.609 -14.648 -17.359 1 49.31 122 SER A N 1
ATOM 927 C CA . SER A 1 122 ? -18 -15.078 -17.469 1 49.31 122 SER A CA 1
ATOM 928 C C . SER A 1 122 ? -18.25 -15.836 -18.766 1 49.31 122 SER A C 1
ATOM 930 O O . SER A 1 122 ? -17.609 -15.555 -19.781 1 49.31 122 SER A O 1
ATOM 932 N N . MET B 1 1 ? 16.516 -5.961 -18.172 1 55.78 1 MET B N 1
ATOM 933 C CA . MET B 1 1 ? 16.047 -5.285 -16.969 1 55.78 1 MET B CA 1
ATOM 934 C C . MET B 1 1 ? 15.68 -6.301 -15.883 1 55.78 1 MET B C 1
ATOM 936 O O . MET B 1 1 ? 15.383 -7.457 -16.188 1 55.78 1 MET B O 1
ATOM 940 N N . ALA B 1 2 ? 15.984 -6.035 -14.648 1 74.94 2 ALA B N 1
ATOM 941 C CA . ALA B 1 2 ? 15.695 -7.02 -13.609 1 74.94 2 ALA B CA 1
ATOM 942 C C . ALA B 1 2 ? 14.211 -7.352 -13.562 1 74.94 2 ALA B C 1
ATOM 944 O O . ALA B 1 2 ? 13.367 -6.477 -13.766 1 74.94 2 ALA B O 1
ATOM 945 N N . GLY B 1 3 ? 13.898 -8.648 -13.555 1 93.69 3 GLY B N 1
ATOM 946 C CA . GLY B 1 3 ? 12.508 -9.078 -13.477 1 93.69 3 GLY B CA 1
ATOM 947 C C . GLY B 1 3 ? 11.859 -8.766 -12.141 1 93.69 3 GLY B C 1
ATOM 948 O O . GLY B 1 3 ? 10.633 -8.734 -12.039 1 93.69 3 GLY B O 1
ATOM 949 N N . ILE B 1 4 ? 12.836 -8.562 -11.164 1 96.75 4 ILE B N 1
ATOM 950 C CA . ILE B 1 4 ? 12.359 -8.383 -9.805 1 96.75 4 ILE B CA 1
ATOM 951 C C . ILE B 1 4 ? 13.047 -7.176 -9.164 1 96.75 4 ILE B C 1
ATOM 953 O O . ILE B 1 4 ? 14.266 -7.027 -9.273 1 96.75 4 ILE B O 1
ATOM 957 N N . VAL B 1 5 ? 12.305 -6.289 -8.594 1 96.31 5 VAL B N 1
ATOM 958 C CA . VAL B 1 5 ? 12.82 -5.254 -7.711 1 96.31 5 VAL B CA 1
ATOM 959 C C . VAL B 1 5 ? 12.289 -5.473 -6.297 1 96.31 5 VAL B C 1
ATOM 961 O O . VAL B 1 5 ? 11.086 -5.641 -6.098 1 96.31 5 VAL B O 1
ATOM 964 N N . LYS B 1 6 ? 13.18 -5.539 -5.34 1 97.56 6 LYS B N 1
ATOM 965 C CA . LYS B 1 6 ? 12.836 -5.562 -3.92 1 97.56 6 LYS B CA 1
ATOM 966 C C . LYS B 1 6 ? 13.516 -4.418 -3.174 1 97.56 6 LYS B C 1
ATOM 968 O O . LYS B 1 6 ? 14.742 -4.27 -3.238 1 97.56 6 LYS B O 1
ATOM 973 N N . LYS B 1 7 ? 12.766 -3.627 -2.533 1 97.56 7 LYS B N 1
ATOM 974 C CA . LYS B 1 7 ? 13.242 -2.648 -1.561 1 97.56 7 LYS B CA 1
ATOM 975 C C . LYS B 1 7 ? 12.461 -2.736 -0.257 1 97.56 7 LYS B C 1
ATOM 977 O O . LYS B 1 7 ? 11.438 -3.43 -0.186 1 97.56 7 LYS B O 1
ATOM 982 N N . ASN B 1 8 ? 12.969 -2.18 0.795 1 98.12 8 ASN B N 1
ATOM 983 C CA . ASN B 1 8 ? 12.336 -2.207 2.109 1 98.12 8 ASN B CA 1
ATOM 984 C C . ASN B 1 8 ? 12.312 -0.822 2.748 1 98.12 8 ASN B C 1
ATOM 986 O O . ASN B 1 8 ? 13.328 -0.13 2.781 1 98.12 8 ASN B O 1
ATOM 990 N N . PHE B 1 9 ? 11.195 -0.435 3.293 1 97.75 9 PHE B N 1
ATOM 991 C CA . PHE B 1 9 ? 11.039 0.915 3.822 1 97.75 9 PHE B CA 1
ATOM 992 C C . PHE B 1 9 ? 11.852 1.097 5.094 1 97.75 9 PHE B C 1
ATOM 994 O O . PHE B 1 9 ? 12.133 2.227 5.504 1 97.75 9 PHE B O 1
ATOM 1001 N N . ASP B 1 10 ? 12.25 0.034 5.777 1 97.31 10 ASP B N 1
ATOM 1002 C CA . ASP B 1 10 ? 13.125 0.149 6.938 1 97.31 10 ASP B CA 1
ATOM 1003 C C . ASP B 1 10 ? 14.562 0.458 6.512 1 97.31 10 ASP B C 1
ATOM 1005 O O . ASP B 1 10 ? 15.391 0.839 7.34 1 97.31 10 ASP B O 1
ATOM 1009 N N . ALA B 1 11 ? 14.891 0.222 5.25 1 97.5 11 ALA B N 1
ATOM 1010 C CA . ALA B 1 11 ? 16.141 0.612 4.609 1 97.5 11 ALA B CA 1
ATOM 1011 C C . ALA B 1 11 ? 15.883 1.509 3.4 1 97.5 11 ALA B C 1
ATOM 1013 O O . ALA B 1 11 ? 16.406 1.254 2.309 1 97.5 11 ALA B O 1
ATOM 1014 N N . ALA B 1 12 ? 15.195 2.574 3.623 1 97.62 12 ALA B N 1
ATOM 1015 C CA . ALA B 1 12 ? 14.656 3.434 2.572 1 97.62 12 ALA B CA 1
ATOM 1016 C C . ALA B 1 12 ? 15.766 4.219 1.881 1 97.62 12 ALA B C 1
ATOM 1018 O O . ALA B 1 12 ? 16.844 4.414 2.447 1 97.62 12 ALA B O 1
ATOM 1019 N N . ASP B 1 13 ? 15.523 4.625 0.646 1 97.44 13 ASP B N 1
ATOM 1020 C CA . ASP B 1 13 ? 16.453 5.453 -0.112 1 97.44 13 ASP B CA 1
ATOM 1021 C C . ASP B 1 13 ? 16.641 6.82 0.542 1 97.44 13 ASP B C 1
ATOM 1023 O O . ASP B 1 13 ? 17.703 7.418 0.461 1 97.44 13 ASP B O 1
ATOM 1027 N N . GLU B 1 14 ? 15.609 7.352 1.156 1 97.06 14 GLU B N 1
ATOM 1028 C CA . GLU B 1 14 ? 15.602 8.625 1.876 1 97.06 14 GLU B CA 1
ATOM 1029 C C . GLU B 1 14 ? 14.602 8.586 3.033 1 97.06 14 GLU B C 1
ATOM 1031 O O . GLU B 1 14 ? 13.523 8.008 2.914 1 97.06 14 GLU B O 1
ATOM 1036 N N . THR B 1 15 ? 14.945 9.188 4.141 1 97.75 15 THR B N 1
ATOM 1037 C CA . THR B 1 15 ? 14.047 9.359 5.273 1 97.75 15 THR B CA 1
ATOM 1038 C C . THR B 1 15 ? 13.953 10.828 5.668 1 97.75 15 THR B C 1
ATOM 1040 O O . THR B 1 15 ? 14.969 11.516 5.793 1 97.75 15 THR B O 1
ATOM 1043 N N . ARG B 1 16 ? 12.727 11.297 5.809 1 97.75 16 ARG B N 1
ATOM 1044 C CA . ARG B 1 16 ? 12.469 12.672 6.227 1 97.75 16 ARG B CA 1
ATOM 1045 C C . ARG B 1 16 ? 11.758 12.711 7.574 1 97.75 16 ARG B C 1
ATOM 1047 O O . ARG B 1 16 ? 10.578 12.359 7.672 1 97.75 16 ARG B O 1
ATOM 1054 N N . PRO B 1 17 ? 12.398 13.172 8.562 1 97.69 17 PRO B N 1
ATOM 1055 C CA . PRO B 1 17 ? 11.719 13.273 9.852 1 97.69 17 PRO B CA 1
ATOM 1056 C C . PRO B 1 17 ? 10.719 14.422 9.906 1 97.69 17 PRO B C 1
ATOM 1058 O O . PRO B 1 17 ? 10.922 15.453 9.258 1 97.69 17 PRO B O 1
ATOM 1061 N N . PHE B 1 18 ? 9.633 14.234 10.641 1 97.81 18 PHE B N 1
ATOM 1062 C CA . PHE B 1 18 ? 8.71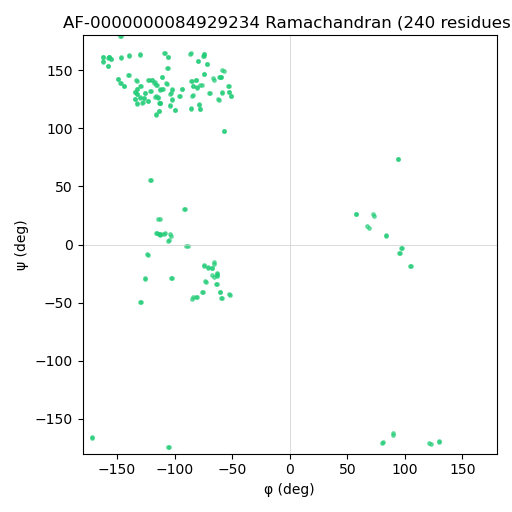1 15.328 10.938 1 97.81 18 PHE B CA 1
ATOM 1063 C C . PHE B 1 18 ? 9.164 16.094 12.172 1 97.81 18 PHE B C 1
ATOM 1065 O O . PHE B 1 18 ? 10.039 15.641 12.906 1 97.81 18 PHE B O 1
ATOM 1072 N N . GLU B 1 19 ? 8.609 17.281 12.336 1 97.69 19 GLU B N 1
ATOM 1073 C CA . GLU B 1 19 ? 8.961 18.109 13.484 1 97.69 19 GLU B CA 1
ATOM 1074 C C . GLU B 1 19 ? 8.625 17.406 14.797 1 97.69 19 GLU B C 1
ATOM 1076 O O . GLU B 1 19 ? 7.688 16.609 14.859 1 97.69 19 GLU B O 1
ATOM 1081 N N . ASP B 1 20 ? 9.477 17.609 15.828 1 98.06 20 ASP B N 1
ATOM 1082 C CA . ASP B 1 20 ? 9.266 17.203 17.219 1 98.06 20 ASP B CA 1
ATOM 1083 C C . ASP B 1 20 ? 9.32 15.672 17.344 1 98.06 20 ASP B C 1
ATOM 1085 O O . ASP B 1 20 ? 8.75 15.109 18.281 1 98.06 20 ASP B O 1
ATOM 1089 N N . GLY B 1 21 ? 9.812 15.031 16.344 1 97.81 21 GLY B N 1
ATOM 1090 C CA . GLY B 1 21 ? 9.93 13.586 16.391 1 97.81 21 GLY B CA 1
ATOM 1091 C C . GLY B 1 21 ? 8.594 12.875 16.25 1 97.81 21 GLY B C 1
ATOM 1092 O O . GLY B 1 21 ? 8.438 11.75 16.734 1 97.81 21 GLY B O 1
ATOM 1093 N N . LYS B 1 22 ? 7.695 13.508 15.656 1 98.62 22 LYS B N 1
ATOM 1094 C CA . LYS B 1 22 ? 6.344 12.961 15.586 1 98.62 22 LYS B CA 1
ATOM 1095 C C . LYS B 1 22 ? 6.16 12.109 14.336 1 98.62 22 LYS B C 1
ATOM 1097 O O . LYS B 1 22 ? 5.098 12.125 13.711 1 98.62 22 LYS B O 1
ATOM 1102 N N . GLY B 1 23 ? 7.195 11.5 13.906 1 98.38 23 GLY B N 1
ATOM 1103 C CA . GLY B 1 23 ? 7.082 10.562 12.797 1 98.38 23 GLY B CA 1
ATOM 1104 C C . GLY B 1 23 ? 8.094 10.812 11.695 1 98.38 23 GLY B C 1
ATOM 1105 O O . GLY B 1 23 ? 9.102 11.492 11.914 1 98.38 23 GLY B O 1
ATOM 1106 N N . ARG B 1 24 ? 7.859 10.125 10.625 1 98.44 24 ARG B N 1
ATOM 1107 C CA . ARG B 1 24 ? 8.781 10.227 9.492 1 98.44 24 ARG B CA 1
ATOM 1108 C C . ARG B 1 24 ? 8.133 9.711 8.211 1 98.44 24 ARG B C 1
ATOM 1110 O O . ARG B 1 24 ? 7.156 8.961 8.258 1 98.44 24 ARG B O 1
ATOM 1117 N N . LEU B 1 25 ? 8.758 10.133 7.145 1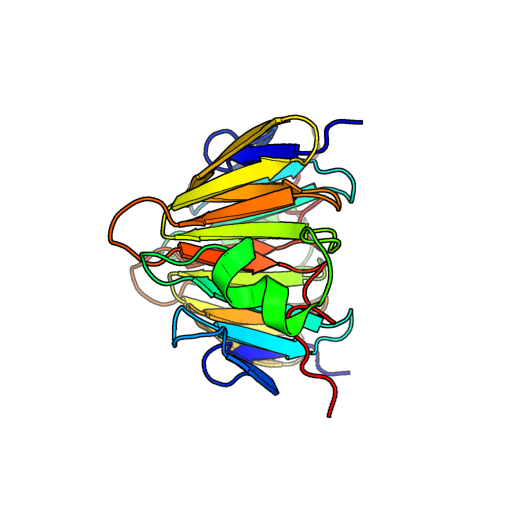 98.31 25 LEU B N 1
ATOM 1118 C CA . LEU B 1 25 ? 8.477 9.617 5.809 1 98.31 25 LEU B CA 1
ATOM 1119 C C . LEU B 1 25 ? 9.68 8.844 5.27 1 98.31 25 LEU B C 1
ATOM 1121 O O . LEU B 1 25 ? 10.789 9.375 5.203 1 98.31 25 LEU B O 1
ATOM 1125 N N . ASP B 1 26 ? 9.5 7.621 4.938 1 98.31 26 ASP B N 1
ATOM 1126 C CA . ASP B 1 26 ? 10.492 6.789 4.266 1 98.31 26 ASP B CA 1
ATOM 1127 C C . ASP B 1 26 ? 10.172 6.645 2.781 1 98.31 26 ASP B C 1
ATOM 1129 O O . ASP B 1 26 ? 9.078 6.207 2.414 1 98.31 26 ASP B O 1
ATOM 1133 N N . LEU B 1 27 ? 11.125 7 1.876 1 97.88 27 LEU B N 1
ATOM 1134 C CA . LEU B 1 27 ? 10.891 6.996 0.436 1 97.88 27 LEU B CA 1
ATOM 1135 C C . LEU B 1 27 ? 11.719 5.91 -0.249 1 97.88 27 LEU B C 1
ATOM 1137 O O . LEU B 1 27 ? 12.891 5.73 0.067 1 97.88 27 LEU B O 1
ATOM 1141 N N . VAL B 1 28 ? 11.094 5.199 -1.083 1 97.31 28 VAL B N 1
ATOM 1142 C CA . VAL B 1 28 ? 11.773 4.293 -2 1 97.31 28 VAL B CA 1
ATOM 1143 C C . VAL B 1 28 ? 11.516 4.723 -3.441 1 97.31 28 VAL B C 1
ATOM 1145 O O . VAL B 1 28 ? 10.398 5.117 -3.787 1 97.31 28 VAL B O 1
ATOM 1148 N N . ASN B 1 29 ? 12.539 4.652 -4.25 1 95 29 ASN B N 1
ATOM 1149 C CA . ASN B 1 29 ? 12.43 5.023 -5.66 1 95 29 ASN B CA 1
ATOM 1150 C C . ASN B 1 29 ? 12.281 3.795 -6.551 1 95 29 ASN B C 1
ATOM 1152 O O . ASN B 1 29 ? 13.172 2.951 -6.609 1 95 29 ASN B O 1
ATOM 1156 N N . GLY B 1 30 ? 11.109 3.742 -7.195 1 91 30 GLY B N 1
ATOM 1157 C CA . GLY B 1 30 ? 10.875 2.684 -8.164 1 91 30 GLY B CA 1
ATOM 1158 C C . GLY B 1 30 ? 10.961 3.162 -9.602 1 91 30 GLY B C 1
ATOM 1159 O O . GLY B 1 30 ? 11.297 4.32 -9.859 1 91 30 GLY B O 1
ATOM 1160 N N . GLU B 1 31 ? 10.633 2.23 -10.5 1 86.75 31 GLU B N 1
ATOM 1161 C CA . GLU B 1 31 ? 10.648 2.543 -11.922 1 86.75 31 GLU B CA 1
ATOM 1162 C C . GLU B 1 31 ? 9.578 3.568 -12.281 1 86.75 31 GLU B C 1
ATOM 1164 O O . GLU B 1 31 ? 9.742 4.348 -13.219 1 86.75 31 GLU B O 1
ATOM 1169 N N . ARG B 1 32 ? 8.555 3.57 -11.516 1 83.94 32 ARG B N 1
ATOM 1170 C CA . ARG B 1 32 ? 7.418 4.434 -11.836 1 83.94 32 ARG B CA 1
ATOM 1171 C C . ARG B 1 32 ? 7.402 5.668 -10.945 1 83.94 32 ARG B C 1
ATOM 1173 O O . ARG B 1 32 ? 6.418 6.414 -10.922 1 83.94 32 ARG B O 1
ATOM 1180 N N . GLY B 1 33 ? 8.438 5.805 -10.195 1 89.25 33 GLY B N 1
ATOM 1181 C CA . GLY B 1 33 ? 8.531 6.965 -9.32 1 89.25 33 GLY B CA 1
ATOM 1182 C C . GLY B 1 33 ? 8.703 6.594 -7.859 1 89.25 33 GLY B C 1
ATOM 1183 O O . GLY B 1 33 ? 8.883 5.422 -7.527 1 89.25 33 GLY B O 1
ATOM 1184 N N . ALA B 1 34 ? 8.602 7.641 -7.086 1 93.94 34 ALA B N 1
ATOM 1185 C CA . ALA B 1 34 ? 8.836 7.445 -5.656 1 93.94 34 ALA B CA 1
ATOM 1186 C C . ALA B 1 34 ? 7.562 6.977 -4.953 1 93.94 34 ALA B C 1
ATOM 1188 O O . ALA B 1 34 ? 6.461 7.438 -5.27 1 93.94 34 ALA B O 1
ATOM 1189 N N . VAL B 1 35 ? 7.684 6.078 -4.035 1 97.12 35 VAL B N 1
ATOM 1190 C CA . VAL B 1 35 ? 6.641 5.625 -3.119 1 97.12 35 VAL B CA 1
ATOM 1191 C C . VAL B 1 35 ? 7.066 5.895 -1.679 1 97.12 35 VAL B C 1
ATOM 1193 O O . VAL B 1 35 ? 8.227 5.703 -1.321 1 97.12 35 VAL B O 1
ATOM 1196 N N . GLY B 1 36 ? 6.102 6.297 -0.903 1 97.88 36 GLY B N 1
ATOM 1197 C CA . GLY B 1 36 ? 6.434 6.637 0.472 1 97.88 36 GLY B CA 1
ATOM 1198 C C . GLY B 1 36 ? 5.645 5.836 1.491 1 97.88 36 GLY B C 1
ATOM 1199 O O . GLY B 1 36 ? 4.465 5.543 1.279 1 97.88 36 GLY B O 1
ATOM 1200 N N . ARG B 1 37 ? 6.285 5.457 2.57 1 98.69 37 ARG B N 1
ATOM 1201 C CA . ARG B 1 37 ? 5.629 4.992 3.789 1 98.69 37 ARG B CA 1
ATOM 1202 C C . ARG B 1 37 ? 5.832 5.98 4.934 1 98.69 37 ARG B C 1
ATOM 1204 O O . ARG B 1 37 ? 6.969 6.258 5.324 1 98.69 37 ARG B O 1
ATOM 1211 N N . ALA B 1 38 ? 4.773 6.441 5.445 1 98.62 38 ALA B N 1
ATOM 1212 C CA . ALA B 1 38 ? 4.844 7.395 6.551 1 98.62 38 ALA B CA 1
ATOM 1213 C C . ALA B 1 38 ? 4.43 6.738 7.867 1 98.62 38 ALA B C 1
ATOM 1215 O O . ALA B 1 38 ? 3.488 5.941 7.898 1 98.62 38 ALA B O 1
ATOM 1216 N N . VAL B 1 39 ? 5.09 7.016 8.859 1 98.81 39 VAL B N 1
ATOM 1217 C CA . VAL B 1 39 ? 4.719 6.676 10.227 1 98.81 39 VAL B CA 1
ATOM 1218 C C . VAL B 1 39 ? 4.43 7.953 11.016 1 98.81 39 VAL B C 1
ATOM 1220 O O . VAL B 1 39 ? 5.32 8.789 11.203 1 98.81 39 VAL B O 1
ATOM 1223 N N . PHE B 1 40 ? 3.215 8.078 11.406 1 98.88 40 PHE B N 1
ATOM 1224 C CA . PHE B 1 40 ? 2.758 9.219 12.195 1 98.88 40 PHE B CA 1
ATOM 1225 C C . PHE B 1 40 ? 2.572 8.828 13.656 1 98.88 40 PHE B C 1
ATOM 1227 O O . PHE B 1 40 ? 1.751 7.965 13.977 1 98.88 40 PHE B O 1
ATOM 1234 N N . GLU B 1 41 ? 3.273 9.445 14.523 1 98.94 41 GLU B N 1
ATOM 1235 C CA . GLU B 1 41 ? 3.229 9.094 15.938 1 98.94 41 GLU B CA 1
ATOM 1236 C C . GLU B 1 41 ? 1.997 9.695 16.609 1 98.94 41 GLU B C 1
ATOM 1238 O O . GLU B 1 41 ? 1.431 10.672 16.125 1 98.94 41 GLU B O 1
ATOM 1243 N N . PRO B 1 42 ? 1.587 9.086 17.75 1 98.88 42 PRO B N 1
ATOM 1244 C CA . PRO B 1 42 ? 0.489 9.695 18.5 1 98.88 42 PRO B CA 1
ATOM 1245 C C . PRO B 1 42 ? 0.735 11.172 18.812 1 98.88 42 PRO B C 1
ATOM 1247 O O . PRO B 1 42 ? 1.835 11.547 19.219 1 98.88 42 PRO B O 1
ATOM 1250 N N . GLY B 1 43 ? -0.269 11.992 18.531 1 98.75 43 GLY B N 1
ATOM 1251 C CA . GLY B 1 43 ? -0.135 13.422 18.766 1 98.75 43 GLY B CA 1
ATOM 1252 C C . GLY B 1 43 ? 0.289 14.188 17.516 1 98.75 43 GLY B C 1
ATOM 1253 O O . GLY B 1 43 ? 0.262 15.422 17.5 1 98.75 43 GLY B O 1
ATOM 1254 N N . TRP B 1 44 ? 0.626 13.477 16.453 1 98.88 44 TRP B N 1
ATOM 1255 C CA . TRP B 1 44 ? 1.006 14.133 15.203 1 98.88 44 TRP B CA 1
ATOM 1256 C C . TRP B 1 44 ? -0.179 14.867 14.594 1 98.88 44 TRP B C 1
ATOM 1258 O O . TRP B 1 44 ? -1.302 14.359 14.586 1 98.88 44 TRP B O 1
ATOM 1268 N N . GLN B 1 45 ? 0.099 15.969 14.031 1 98.88 45 GLN B N 1
ATOM 1269 C CA . GLN B 1 45 ? -0.808 16.75 13.203 1 98.88 45 GLN B CA 1
ATOM 1270 C C . GLN B 1 45 ? -0.05 17.484 12.102 1 98.88 45 GLN B C 1
ATOM 1272 O O . GLN B 1 45 ? 1.009 18.062 12.344 1 98.88 45 GLN B O 1
ATOM 1277 N N . TRP B 1 46 ? -0.631 17.5 10.938 1 98.81 46 TRP B N 1
ATOM 1278 C CA . TRP B 1 46 ? 0.083 18.078 9.812 1 98.81 46 TRP B CA 1
ATOM 1279 C C . TRP B 1 46 ? 0.417 19.547 10.078 1 98.81 46 TRP B C 1
ATOM 1281 O O . TRP B 1 46 ? 1.561 19.969 9.898 1 98.81 46 TRP B O 1
ATOM 1291 N N . SER B 1 47 ? -0.562 20.359 10.578 1 98.69 47 SER B N 1
ATOM 1292 C CA . SER B 1 47 ? -0.416 21.797 10.758 1 98.69 47 SER B CA 1
ATOM 1293 C C . SER B 1 47 ? 0.631 22.109 11.82 1 98.69 47 SER B C 1
ATOM 1295 O O . SER B 1 47 ? 1.141 23.234 11.875 1 98.69 47 SER B O 1
ATOM 1297 N N . LYS B 1 48 ? 0.964 21.141 12.562 1 98.56 48 LYS B N 1
ATOM 1298 C CA . LYS B 1 48 ? 1.953 21.359 13.617 1 98.56 48 LYS B CA 1
ATOM 1299 C C . LYS B 1 48 ? 3.314 20.797 13.219 1 98.56 48 LYS B C 1
ATOM 1301 O O . LYS B 1 48 ? 4.352 21.344 13.602 1 98.56 48 LYS B O 1
ATOM 1306 N N . HIS B 1 49 ? 3.322 19.766 12.398 1 98.62 49 HIS B N 1
ATOM 1307 C CA . HIS B 1 49 ? 4.555 18.984 12.336 1 98.62 49 HIS B CA 1
ATOM 1308 C C . HIS B 1 49 ? 5.09 18.906 10.914 1 98.62 49 HIS B C 1
ATOM 1310 O O . HIS B 1 49 ? 6.18 18.391 10.68 1 98.62 49 HIS B O 1
ATOM 1316 N N . VAL B 1 50 ? 4.27 19.406 9.961 1 98.25 50 VAL B N 1
ATOM 1317 C CA . VAL B 1 50 ? 4.758 19.422 8.578 1 98.25 50 VAL B CA 1
ATOM 1318 C C . VAL B 1 50 ? 4.652 20.828 8.008 1 98.25 50 VAL B C 1
ATOM 1320 O O . VAL B 1 50 ? 5.488 21.234 7.199 1 98.25 50 VAL B O 1
ATOM 1323 N N . LYS B 1 51 ? 3.678 21.625 8.5 1 98.06 51 LYS B N 1
ATOM 1324 C CA . LYS B 1 51 ? 3.482 23 8.031 1 98.06 51 LYS B CA 1
ATOM 1325 C C . LYS B 1 51 ? 4.777 23.797 8.117 1 98.06 51 LYS B C 1
ATOM 1327 O O . LYS B 1 51 ? 5.164 24.469 7.16 1 98.06 51 LYS B O 1
ATOM 1332 N N . PRO B 1 52 ? 5.527 23.688 9.164 1 97.31 52 PRO B N 1
ATOM 1333 C CA . PRO B 1 52 ? 6.766 24.469 9.242 1 97.31 52 PRO B CA 1
ATOM 1334 C C . PRO B 1 52 ? 7.77 24.078 8.156 1 97.31 52 PRO B C 1
ATOM 1336 O O . PRO B 1 52 ? 8.625 24.891 7.785 1 97.31 52 PRO B O 1
ATOM 1339 N N . ILE B 1 53 ? 7.676 22.906 7.664 1 96.5 53 ILE B N 1
ATOM 1340 C CA . ILE B 1 53 ? 8.57 22.422 6.617 1 96.5 53 ILE B CA 1
ATOM 1341 C C . ILE B 1 53 ? 8.039 22.859 5.25 1 96.5 53 ILE B C 1
ATOM 1343 O O . ILE B 1 53 ? 8.789 23.375 4.418 1 96.5 53 ILE B O 1
ATOM 1347 N N . ALA B 1 54 ? 6.742 22.672 5.023 1 95.5 54 ALA B N 1
ATOM 1348 C CA . ALA B 1 54 ? 6.098 22.891 3.73 1 95.5 54 ALA B CA 1
ATOM 1349 C C . ALA B 1 54 ? 5.926 24.375 3.441 1 95.5 54 ALA B C 1
ATOM 1351 O O . ALA B 1 54 ? 5.965 24.797 2.283 1 95.5 54 ALA B O 1
ATOM 1352 N N . GLY B 1 55 ? 5.555 25.125 4.473 1 96.5 55 GLY B N 1
ATOM 1353 C CA . GLY B 1 55 ? 5.406 26.562 4.324 1 96.5 55 GLY B CA 1
ATOM 1354 C C . GLY B 1 55 ? 4.062 26.969 3.754 1 96.5 55 GLY B C 1
ATOM 1355 O O . GLY B 1 55 ? 3.891 28.094 3.297 1 96.5 55 GLY B O 1
ATOM 1356 N N . THR B 1 56 ? 3.168 26.094 3.613 1 97.69 56 THR B N 1
ATOM 1357 C CA . THR B 1 56 ? 1.812 26.375 3.156 1 97.69 56 THR B CA 1
ATOM 1358 C C . THR B 1 56 ? 0.823 26.297 4.316 1 97.69 56 THR B C 1
ATOM 1360 O O . THR B 1 56 ? 1.128 25.719 5.363 1 97.69 56 THR B O 1
ATOM 1363 N N . ASP B 1 57 ? -0.268 26.859 4.137 1 97.69 57 ASP B N 1
ATOM 1364 C CA . ASP B 1 57 ? -1.246 26.953 5.215 1 97.69 57 ASP B CA 1
ATOM 1365 C C . ASP B 1 57 ? -1.895 25.594 5.477 1 97.69 57 ASP B C 1
ATOM 1367 O O . ASP B 1 57 ? -2.316 25.297 6.598 1 97.69 57 ASP B O 1
ATOM 1371 N N . SER B 1 58 ? -2.035 24.797 4.387 1 98 58 SER B N 1
ATOM 1372 C CA . SER B 1 58 ? -2.547 23.438 4.441 1 98 58 SER B CA 1
ATOM 1373 C C . SER B 1 58 ? -1.758 22.516 3.518 1 98 58 SER B C 1
ATOM 1375 O O . SER B 1 58 ? -0.914 22.969 2.746 1 98 58 SER B O 1
ATOM 1377 N N . CYS B 1 59 ? -1.929 21.297 3.797 1 98.06 59 CYS B N 1
ATOM 1378 C CA . CYS B 1 59 ? -1.249 20.344 2.912 1 98.06 59 CYS B CA 1
ATOM 1379 C C . CYS B 1 59 ? -1.752 20.484 1.48 1 98.06 59 CYS B C 1
ATOM 1381 O O . CYS B 1 59 ? -2.943 20.312 1.218 1 98.06 59 CYS B O 1
ATOM 1383 N N . MET B 1 60 ? -0.851 20.703 0.571 1 97.38 60 MET B N 1
ATOM 1384 C CA . MET B 1 60 ? -1.218 20.922 -0.826 1 97.38 60 MET B CA 1
ATOM 1385 C C . MET B 1 60 ? -0.816 19.719 -1.683 1 97.38 60 MET B C 1
ATOM 1387 O O . MET B 1 60 ? -0.857 19.797 -2.912 1 97.38 60 MET B O 1
ATOM 1391 N N . ALA B 1 61 ? -0.4 18.625 -1.082 1 95.88 61 ALA B N 1
ATOM 1392 C CA . ALA B 1 61 ? -0.089 17.391 -1.807 1 95.88 61 ALA B CA 1
ATOM 1393 C C . ALA B 1 61 ? -1.357 16.594 -2.111 1 95.88 61 ALA B C 1
ATOM 1395 O O . ALA B 1 61 ? -2.295 16.578 -1.312 1 95.88 61 ALA B O 1
ATOM 1396 N N . SER B 1 62 ? -1.417 15.992 -3.279 1 95.94 62 SER B N 1
ATOM 1397 C CA . SER B 1 62 ? -2.438 15 -3.596 1 95.94 62 SER B CA 1
ATOM 1398 C C . SER B 1 62 ? -2.023 13.609 -3.117 1 95.94 62 SER B C 1
ATOM 1400 O O . SER B 1 62 ? -0.913 13.156 -3.402 1 95.94 62 SER B O 1
ATOM 1402 N N . HIS B 1 63 ? -2.898 12.984 -2.369 1 97.06 63 HIS B N 1
ATOM 1403 C CA . HIS B 1 63 ? -2.539 11.695 -1.8 1 97.06 63 HIS B CA 1
ATOM 1404 C C . HIS B 1 63 ? -3.422 10.578 -2.354 1 97.06 63 HIS B C 1
ATOM 1406 O O . HIS B 1 63 ? -4.637 10.742 -2.469 1 97.06 63 HIS B O 1
ATOM 1412 N N . VAL B 1 64 ? -2.863 9.445 -2.682 1 97.12 64 VAL B N 1
ATOM 1413 C CA . VAL B 1 64 ? -3.488 8.148 -2.912 1 97.12 64 VAL B CA 1
ATOM 1414 C C . VAL B 1 64 ? -2.699 7.055 -2.189 1 97.12 64 VAL B C 1
ATOM 1416 O O . VAL B 1 64 ? -1.489 6.922 -2.389 1 97.12 64 VAL B O 1
ATOM 1419 N N . GLY B 1 65 ? -3.42 6.336 -1.389 1 97.75 65 GLY B N 1
ATOM 1420 C CA . GLY B 1 65 ? -2.645 5.363 -0.633 1 97.75 65 GLY B CA 1
ATOM 1421 C C . GLY B 1 65 ? -3.506 4.398 0.16 1 97.75 65 GLY B C 1
ATOM 1422 O O . GLY B 1 65 ? -4.684 4.211 -0.151 1 97.75 65 GLY B O 1
ATOM 1423 N N . TYR B 1 66 ? -2.834 3.715 1.062 1 98.56 66 TYR B N 1
ATOM 1424 C CA . TYR B 1 66 ? -3.381 2.646 1.89 1 98.56 66 TYR B CA 1
ATOM 1425 C C . TYR B 1 66 ? -2.951 2.809 3.342 1 98.56 66 TYR B C 1
ATOM 1427 O O . TYR B 1 66 ? -1.775 3.047 3.627 1 98.56 66 TYR B O 1
ATOM 1435 N N . ILE B 1 67 ? -3.963 2.705 4.266 1 98.88 67 ILE B N 1
ATOM 1436 C CA . ILE B 1 67 ? -3.65 2.75 5.691 1 98.88 67 ILE B CA 1
ATOM 1437 C C . ILE B 1 67 ? -3.285 1.352 6.184 1 98.88 67 ILE B C 1
ATOM 1439 O O . ILE B 1 67 ? -4.129 0.452 6.195 1 98.88 67 ILE B O 1
ATOM 1443 N N . VAL B 1 68 ? -2.076 1.202 6.633 1 98.69 68 VAL B N 1
ATOM 1444 C CA . VAL B 1 68 ? -1.562 -0.094 7.062 1 98.69 68 VAL B CA 1
ATOM 1445 C C . VAL B 1 68 ? -2.029 -0.389 8.484 1 98.69 68 VAL B C 1
ATOM 1447 O O . VAL B 1 68 ? -2.457 -1.506 8.789 1 98.69 68 VAL B O 1
ATOM 1450 N N . SER B 1 69 ? -1.932 0.574 9.312 1 98.62 69 SER B N 1
ATOM 1451 C CA . SER B 1 69 ? -2.311 0.456 10.719 1 98.62 69 SER B CA 1
ATOM 1452 C C . SER B 1 69 ? -2.635 1.819 11.32 1 98.62 69 SER B C 1
ATOM 1454 O O . SER B 1 69 ? -2.281 2.854 10.75 1 98.62 69 SER B O 1
ATOM 1456 N N . GLY B 1 70 ? -3.361 1.811 12.469 1 98.62 70 GLY B N 1
ATOM 1457 C CA . GLY B 1 70 ? -3.684 3.037 13.18 1 98.62 70 GLY B CA 1
ATOM 1458 C C . GLY B 1 70 ? -4.863 3.781 12.578 1 98.62 70 GLY B C 1
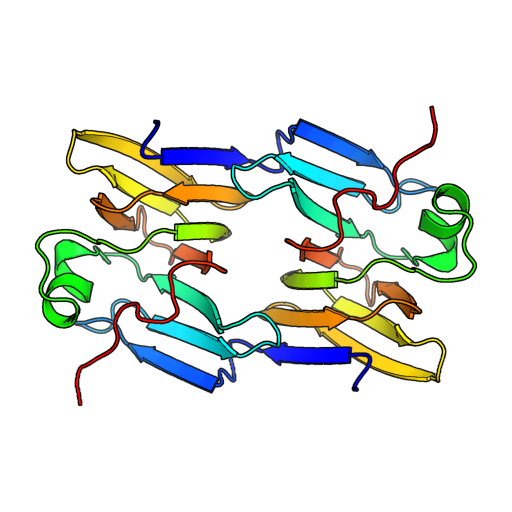ATOM 1459 O O . GLY B 1 70 ? -5.617 3.221 11.781 1 98.62 70 GLY B O 1
ATOM 1460 N N . ARG B 1 71 ? -5.059 5.031 13.094 1 98.81 71 ARG B N 1
ATOM 1461 C CA . ARG B 1 71 ? -6.203 5.844 12.695 1 98.81 71 ARG B CA 1
ATOM 1462 C C . ARG B 1 71 ? -5.805 7.305 12.516 1 98.81 71 ARG B C 1
ATOM 1464 O O . ARG B 1 71 ? -4.965 7.82 13.258 1 98.81 71 ARG B O 1
ATOM 1471 N N . MET B 1 72 ? -6.504 7.914 11.516 1 98.81 72 MET B N 1
ATOM 1472 C CA . MET B 1 72 ? -6.184 9.305 11.18 1 98.81 72 MET B CA 1
ATOM 1473 C C . MET B 1 72 ? -7.441 10.07 10.789 1 98.81 72 MET B C 1
ATOM 1475 O O . MET B 1 72 ? -8.297 9.547 10.07 1 98.81 72 MET B O 1
ATOM 1479 N N . LYS B 1 73 ? -7.551 11.266 11.297 1 98.94 73 LYS B N 1
ATOM 1480 C CA . LYS B 1 73 ? -8.57 12.211 10.852 1 98.94 73 LYS B CA 1
ATOM 1481 C C . LYS B 1 73 ? -8.023 13.125 9.758 1 98.94 73 LYS B C 1
ATOM 1483 O O . LYS B 1 73 ? -6.895 13.617 9.852 1 98.94 73 LYS B O 1
ATOM 1488 N N . VAL B 1 74 ? -8.797 13.312 8.695 1 98.88 74 VAL B N 1
ATOM 1489 C CA . VAL B 1 74 ? -8.477 14.273 7.648 1 98.88 74 VAL B CA 1
ATOM 1490 C C . VAL B 1 74 ? -9.594 15.297 7.527 1 98.88 74 VAL B C 1
ATOM 1492 O O . VAL B 1 74 ? -10.781 14.945 7.531 1 98.88 74 VAL B O 1
ATOM 1495 N N . VAL B 1 75 ? -9.281 16.516 7.492 1 98.81 75 VAL B N 1
ATOM 1496 C CA . VAL B 1 75 ? -10.242 17.594 7.328 1 98.81 75 VAL B CA 1
ATOM 1497 C C . VAL B 1 75 ? -9.805 18.5 6.18 1 98.81 75 VAL B C 1
ATOM 1499 O O . VAL B 1 75 ? -8.719 19.094 6.219 1 98.81 75 VAL B O 1
ATOM 1502 N N . MET B 1 76 ? -10.695 18.641 5.203 1 98.69 76 MET B N 1
ATOM 1503 C CA . MET B 1 76 ? -10.445 19.531 4.074 1 98.69 76 MET B CA 1
ATOM 1504 C C . MET B 1 76 ? -10.617 20.984 4.477 1 98.69 76 MET B C 1
ATOM 1506 O O . MET B 1 76 ? -11.305 21.281 5.453 1 98.69 76 MET B O 1
ATOM 1510 N N . ASP B 1 77 ? -10.07 21.812 3.641 1 98.31 77 ASP B N 1
ATOM 1511 C CA . ASP B 1 77 ? -10.18 23.234 3.912 1 98.31 77 ASP B CA 1
ATOM 1512 C C . ASP B 1 77 ? -11.641 23.688 3.885 1 98.31 77 ASP B C 1
ATOM 1514 O O . ASP B 1 77 ? -12.008 24.641 4.566 1 98.31 77 ASP B O 1
ATOM 1518 N N . ASP B 1 78 ? -12.453 23 3.172 1 97.69 78 ASP B N 1
ATOM 1519 C CA . ASP B 1 78 ? -13.859 23.391 3.061 1 97.69 78 ASP B CA 1
ATOM 1520 C C . ASP B 1 78 ? -14.695 22.734 4.152 1 97.69 78 ASP B C 1
ATOM 1522 O O . ASP B 1 78 ? -15.914 22.906 4.195 1 97.69 78 ASP B O 1
ATOM 1526 N N . GLY B 1 79 ? -14.094 21.969 4.926 1 98 79 GLY B N 1
ATOM 1527 C CA . GLY B 1 79 ? -14.789 21.406 6.082 1 98 79 GLY B CA 1
ATOM 1528 C C . GLY B 1 79 ? -15.148 19.938 5.91 1 98 79 GLY B C 1
ATOM 1529 O O . GLY B 1 79 ? -15.484 19.266 6.887 1 98 79 GLY B O 1
ATOM 1530 N N . GLU B 1 80 ? -15.164 19.391 4.688 1 98.06 80 GLU B N 1
ATOM 1531 C CA . GLU B 1 80 ? -15.344 17.953 4.496 1 98.06 80 GLU B CA 1
ATOM 1532 C C . GLU B 1 80 ? -14.328 17.156 5.316 1 98.06 80 GLU B C 1
ATOM 1534 O O . GLU B 1 80 ? -13.156 17.531 5.402 1 98.06 80 GLU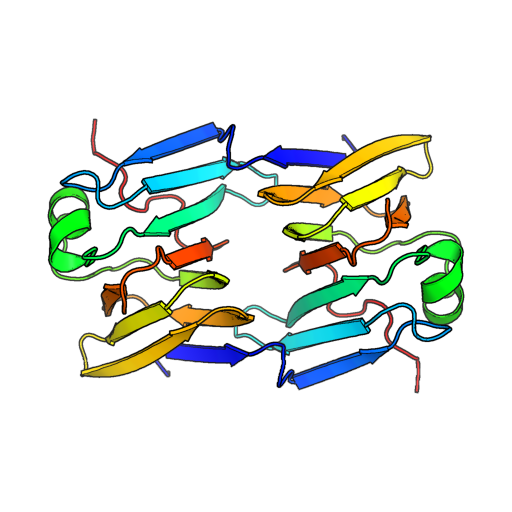 B O 1
ATOM 1539 N N . SER B 1 81 ? -14.797 16.062 5.988 1 98.5 81 SER B N 1
ATOM 1540 C CA . SER B 1 81 ? -13.852 15.312 6.809 1 98.5 81 SER B CA 1
ATOM 1541 C C . SER B 1 81 ? -14.18 13.828 6.809 1 98.5 81 SER B C 1
ATOM 1543 O O . SER B 1 81 ? -15.281 13.43 6.43 1 98.5 81 SER B O 1
ATOM 1545 N N . THR B 1 82 ? -13.211 13.023 7.16 1 98.62 82 THR B N 1
ATOM 1546 C CA . THR B 1 82 ? -13.359 11.586 7.332 1 98.62 82 THR B CA 1
ATOM 1547 C C . THR B 1 82 ? -12.281 11.031 8.258 1 98.62 82 THR B C 1
ATOM 1549 O O . THR B 1 82 ? -11.328 11.734 8.594 1 98.62 82 THR B O 1
ATOM 1552 N N . GLU B 1 83 ? -12.562 9.891 8.742 1 98.88 83 GLU B N 1
ATOM 1553 C CA . GLU B 1 83 ? -11.555 9.141 9.484 1 98.88 83 GLU B CA 1
ATOM 1554 C C . GLU B 1 83 ? -11.109 7.898 8.719 1 98.88 83 GLU B C 1
ATOM 1556 O O . GLU B 1 83 ? -11.938 7.18 8.164 1 98.88 83 GLU B O 1
ATOM 1561 N N . TYR B 1 84 ? -9.812 7.723 8.68 1 98.75 84 TYR B N 1
ATOM 1562 C CA . TYR B 1 84 ? -9.242 6.531 8.062 1 98.75 84 TYR B CA 1
ATOM 1563 C C . TYR B 1 84 ? -8.719 5.566 9.117 1 98.75 84 TYR B C 1
ATOM 1565 O O . TYR B 1 84 ? -8.312 5.988 10.203 1 98.75 84 TYR B O 1
ATOM 1573 N N . GLY B 1 85 ? -8.734 4.266 8.742 1 98.62 85 GLY B N 1
ATOM 1574 C CA . GLY B 1 85 ? -8.156 3.215 9.57 1 98.62 85 GLY B CA 1
ATOM 1575 C C . GLY B 1 85 ? -7.562 2.078 8.758 1 98.62 85 GLY B C 1
ATOM 1576 O O . GLY B 1 85 ? -7.594 2.105 7.523 1 98.62 85 GLY B O 1
ATOM 1577 N N . ALA B 1 86 ? -7.023 1.117 9.5 1 98.25 86 ALA B N 1
ATOM 1578 C CA . ALA B 1 86 ? -6.352 -0.015 8.859 1 98.25 86 ALA B CA 1
ATOM 1579 C C . ALA B 1 86 ? -7.238 -0.651 7.797 1 98.25 86 ALA B C 1
ATOM 1581 O O . ALA B 1 86 ? -8.414 -0.925 8.039 1 98.25 86 ALA B O 1
ATOM 1582 N N . GLY B 1 87 ? -6.668 -0.789 6.586 1 98.25 87 GLY B N 1
ATOM 1583 C CA . GLY B 1 87 ? -7.41 -1.448 5.523 1 98.25 87 GLY B CA 1
ATOM 1584 C C . GLY B 1 87 ? -8.109 -0.475 4.594 1 98.25 87 GLY B C 1
ATOM 1585 O O . GLY B 1 87 ? -8.695 -0.882 3.588 1 98.25 87 GLY B O 1
ATOM 1586 N N . ASP B 1 88 ? -8.023 0.831 4.895 1 98.62 88 ASP B N 1
ATOM 1587 C CA . ASP B 1 88 ? -8.688 1.828 4.059 1 98.62 88 ASP B CA 1
ATOM 1588 C C . ASP B 1 88 ? -7.82 2.205 2.859 1 98.62 88 ASP B C 1
ATOM 1590 O O . ASP B 1 88 ? -6.602 2.344 2.986 1 98.62 88 ASP B O 1
ATOM 1594 N N . TYR B 1 89 ? -8.422 2.299 1.697 1 98.38 89 TYR B N 1
ATOM 1595 C CA . TYR B 1 89 ? -7.949 3.041 0.535 1 98.38 89 TYR B CA 1
ATOM 1596 C C . TYR B 1 89 ? -8.273 4.523 0.664 1 98.38 89 TYR B C 1
ATOM 1598 O O . TYR B 1 89 ? -9.398 4.891 1.018 1 98.38 89 TYR B O 1
ATOM 1606 N N . MET B 1 90 ? -7.277 5.324 0.337 1 98.12 90 MET B N 1
ATOM 1607 C CA . MET B 1 90 ? -7.469 6.758 0.537 1 98.12 90 MET B CA 1
ATOM 1608 C C . MET B 1 90 ? -7.105 7.535 -0.724 1 98.12 90 MET B C 1
ATOM 1610 O O . MET B 1 90 ? -6.125 7.219 -1.396 1 98.12 90 MET B O 1
ATOM 1614 N N . GLU B 1 91 ? -7.93 8.516 -1.102 1 97.5 91 GLU B N 1
ATOM 1615 C CA . GLU B 1 91 ? -7.598 9.633 -1.976 1 97.5 91 GLU B CA 1
ATOM 1616 C C . GLU B 1 91 ? -7.945 10.969 -1.318 1 97.5 91 GLU B C 1
ATOM 1618 O O . GLU B 1 91 ? -9.07 11.164 -0.846 1 97.5 91 GLU B O 1
ATOM 1623 N N . VAL B 1 92 ? -7.023 11.828 -1.25 1 97.62 92 VAL B N 1
ATOM 1624 C CA . VAL B 1 92 ? -7.23 13.148 -0.651 1 97.62 92 VAL B CA 1
ATOM 1625 C C . VAL B 1 92 ? -6.668 14.227 -1.571 1 97.62 92 VAL B C 1
ATOM 1627 O O . VAL B 1 92 ? -5.484 14.203 -1.918 1 97.62 92 VAL B O 1
ATOM 1630 N N . GLN B 1 93 ? -7.48 15.125 -1.993 1 97 93 GLN B N 1
ATOM 1631 C CA . GLN B 1 93 ? -7.062 16.234 -2.842 1 97 93 GLN B CA 1
ATOM 1632 C C . GLN B 1 93 ? -6.289 17.281 -2.043 1 97 93 GLN B C 1
ATOM 1634 O O . GLN B 1 93 ? -6.32 17.266 -0.81 1 97 93 GLN B O 1
ATOM 1639 N N . PRO B 1 94 ? -5.586 18.141 -2.758 1 97.62 94 PRO B N 1
ATOM 1640 C CA . PRO B 1 94 ? -4.883 19.219 -2.047 1 97.62 94 PRO B CA 1
ATOM 1641 C C . PRO B 1 94 ? -5.82 20.078 -1.209 1 97.62 94 PRO B C 1
ATOM 1643 O O . PRO B 1 94 ? -6.965 20.312 -1.606 1 97.62 94 PRO B O 1
ATOM 1646 N N . GLY B 1 95 ? -5.246 20.594 -0.107 1 98.19 95 GLY B N 1
ATOM 1647 C CA . GLY B 1 95 ? -6.016 21.453 0.765 1 98.19 95 GLY B CA 1
ATOM 1648 C C . GLY B 1 95 ? -6.664 20.719 1.923 1 98.19 95 GLY B C 1
ATOM 1649 O O . GLY B 1 95 ? -7.887 20.562 1.96 1 98.19 95 GLY B O 1
ATOM 1650 N N . HIS B 1 96 ? -5.867 20.328 2.893 1 98.75 96 HIS B N 1
ATOM 1651 C CA . HIS B 1 96 ? -6.402 19.578 4.023 1 98.75 96 HIS B CA 1
ATOM 1652 C C . HIS B 1 96 ? -5.441 19.609 5.207 1 98.75 96 HIS B C 1
ATOM 1654 O O . HIS B 1 96 ? -4.262 19.938 5.047 1 98.75 96 HIS B O 1
ATOM 1660 N N . ASP B 1 97 ? -5.93 19.391 6.34 1 98.75 97 ASP B N 1
ATOM 1661 C CA . ASP B 1 97 ? -5.195 19.016 7.543 1 98.75 97 ASP B CA 1
ATOM 1662 C C . ASP B 1 97 ? -5.465 17.562 7.914 1 98.75 97 ASP B C 1
ATOM 1664 O O . ASP B 1 97 ? -6.398 16.938 7.391 1 98.75 97 ASP B O 1
ATOM 1668 N N . ALA B 1 98 ? -4.617 17.016 8.805 1 98.88 98 ALA B N 1
ATOM 1669 C CA . ALA B 1 98 ? -4.785 15.648 9.273 1 98.88 98 ALA B CA 1
ATOM 1670 C C . ALA B 1 98 ? -4.094 15.445 10.625 1 98.88 98 ALA B C 1
ATOM 1672 O O . ALA B 1 98 ? -3.127 16.141 10.945 1 98.88 98 ALA B O 1
ATOM 1673 N N . TRP B 1 99 ? -4.578 14.516 11.391 1 98.94 99 TRP B N 1
ATOM 1674 C CA . TRP B 1 99 ? -3.896 14.172 12.633 1 98.94 99 TRP B CA 1
ATOM 1675 C C . TRP B 1 99 ? -4.215 12.742 13.047 1 98.94 99 TRP B C 1
ATOM 1677 O O . TRP B 1 99 ? -5.219 12.172 12.617 1 98.94 99 TRP B O 1
ATOM 1687 N N . VAL B 1 100 ? -3.361 12.195 13.891 1 98.88 100 VAL B N 1
ATOM 1688 C CA . VAL B 1 100 ? -3.49 10.82 14.375 1 98.88 100 VAL B CA 1
ATOM 1689 C C . VAL B 1 100 ? -4.559 10.758 15.461 1 98.88 100 VAL B C 1
ATOM 1691 O O . VAL B 1 100 ? -4.625 11.633 16.328 1 98.88 100 VAL B O 1
ATOM 1694 N N . LEU B 1 101 ? -5.34 9.727 15.352 1 98.81 101 LEU B N 1
ATOM 1695 C CA . LEU B 1 101 ? -6.32 9.438 16.406 1 98.81 101 LEU B CA 1
ATOM 1696 C C . LEU B 1 101 ? -5.836 8.312 17.297 1 98.81 101 LEU B C 1
ATOM 1698 O O . LEU B 1 101 ? -5.398 7.266 16.812 1 98.81 101 LEU B O 1
ATOM 1702 N N . GLY B 1 102 ? -5.949 8.516 18.609 1 98 102 GLY B N 1
ATOM 1703 C CA . GLY B 1 102 ? -5.637 7.461 19.547 1 98 102 GLY B CA 1
ATOM 1704 C C . GLY B 1 102 ? -4.18 7.445 19.969 1 98 102 GLY B C 1
ATOM 1705 O O . GLY B 1 102 ? -3.48 8.453 19.844 1 98 102 GLY B O 1
ATOM 1706 N N . ASP B 1 103 ? -3.707 6.34 20.562 1 98.38 103 ASP B N 1
ATOM 1707 C CA . ASP B 1 103 ? -2.398 6.254 21.203 1 98.38 103 ASP B CA 1
ATOM 1708 C C . ASP B 1 103 ? -1.468 5.324 20.422 1 98.38 103 ASP B C 1
ATOM 1710 O O . ASP B 1 103 ? -0.415 4.93 20.938 1 98.38 103 ASP B O 1
ATOM 1714 N N . GLU B 1 104 ? -1.886 4.887 19.219 1 98.69 104 GLU B N 1
ATOM 1715 C CA . GLU B 1 104 ? -1.041 4.074 18.344 1 98.69 104 GLU B CA 1
ATOM 1716 C C . GLU B 1 104 ? -0.621 4.848 17.109 1 98.69 104 GLU B C 1
ATOM 1718 O O . GLU B 1 104 ? -1.391 5.656 16.578 1 98.69 104 GLU B O 1
ATOM 1723 N N . PRO B 1 105 ? 0.59 4.602 16.672 1 98.88 105 PRO B N 1
ATOM 1724 C CA . PRO B 1 105 ? 0.999 5.25 15.422 1 98.88 105 PRO B CA 1
ATOM 1725 C C . PRO B 1 105 ? 0.102 4.879 14.242 1 98.88 105 PRO B C 1
ATOM 1727 O O . PRO B 1 105 ? -0.437 3.77 14.203 1 98.88 105 PRO B O 1
ATOM 1730 N N . CYS B 1 106 ? -0.112 5.855 13.359 1 98.88 106 CYS B N 1
ATOM 1731 C CA . CYS B 1 106 ? -0.724 5.57 12.062 1 98.88 106 CYS B CA 1
ATOM 1732 C C . CYS B 1 106 ? 0.338 5.367 10.992 1 98.88 106 CYS B C 1
ATOM 1734 O O . CYS B 1 106 ? 1.259 6.18 10.859 1 98.88 106 CYS B O 1
ATOM 1736 N N . MET B 1 107 ? 0.257 4.246 10.266 1 98.88 107 MET B N 1
ATOM 1737 C CA . MET B 1 107 ? 1.175 3.957 9.164 1 98.88 107 MET B CA 1
ATOM 1738 C C . MET B 1 107 ? 0.428 3.883 7.84 1 98.88 107 MET B C 1
ATOM 1740 O O . MET B 1 107 ? -0.601 3.211 7.738 1 98.88 107 MET B O 1
ATOM 1744 N N . ALA B 1 108 ? 0.939 4.656 6.883 1 98.69 108 ALA B N 1
ATOM 1745 C CA . ALA B 1 108 ? 0.297 4.707 5.57 1 98.69 108 ALA B CA 1
ATOM 1746 C C . ALA B 1 108 ? 1.325 4.574 4.453 1 98.69 108 ALA B C 1
ATOM 1748 O O . ALA B 1 108 ? 2.447 5.074 4.566 1 98.69 108 ALA B O 1
ATOM 1749 N N . VAL B 1 109 ? 0.991 3.867 3.398 1 98.56 109 VAL B N 1
ATOM 1750 C CA . VAL B 1 109 ? 1.759 3.852 2.158 1 98.56 109 VAL B CA 1
ATOM 1751 C C . VAL B 1 109 ? 1.048 4.691 1.099 1 98.56 109 VAL B C 1
ATOM 1753 O O . VAL B 1 109 ? -0.17 4.59 0.932 1 98.56 109 VAL B O 1
ATOM 1756 N N . ASP B 1 110 ? 1.717 5.59 0.452 1 97.44 110 ASP B N 1
ATOM 1757 C CA . ASP B 1 110 ? 1.226 6.535 -0.546 1 97.44 110 ASP B CA 1
ATOM 1758 C C . ASP B 1 110 ? 2.092 6.508 -1.804 1 97.44 110 ASP B C 1
ATOM 1760 O O . ASP B 1 110 ? 3.314 6.645 -1.725 1 97.44 110 ASP B O 1
ATOM 1764 N N . TRP B 1 111 ? 1.462 6.297 -3.02 1 95.44 111 TRP B N 1
ATOM 1765 C CA . TRP B 1 111 ? 2.215 6.148 -4.262 1 95.44 111 TRP B CA 1
ATOM 1766 C C . TRP B 1 111 ? 1.955 7.324 -5.199 1 95.44 111 TRP B C 1
ATOM 1768 O O . TRP B 1 111 ? 2.172 7.219 -6.41 1 95.44 111 TRP B O 1
ATOM 1778 N N . THR B 1 112 ? 1.516 8.469 -4.703 1 87.75 112 THR B N 1
ATOM 1779 C CA . THR B 1 112 ? 1.229 9.648 -5.508 1 87.75 112 THR B CA 1
ATOM 1780 C C . THR B 1 112 ? 1.903 10.883 -4.918 1 87.75 1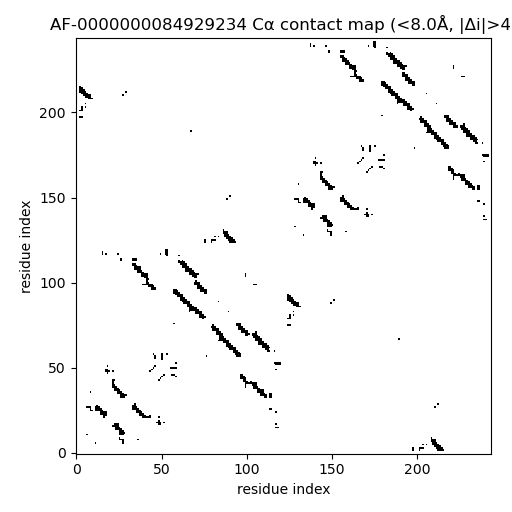12 THR B C 1
ATOM 1782 O O . THR B 1 112 ? 2.66 11.57 -5.605 1 87.75 112 THR B O 1
ATOM 1785 N N . GLY B 1 113 ? 1.797 11.156 -3.738 1 77.19 113 GLY B N 1
ATOM 1786 C CA . GLY B 1 113 ? 1.945 12.523 -3.256 1 77.19 113 GLY B CA 1
ATOM 1787 C C . GLY B 1 113 ? 3.186 12.727 -2.404 1 77.19 113 GLY B C 1
ATOM 1788 O O . GLY B 1 113 ? 3.439 13.828 -1.918 1 77.19 113 GLY B O 1
ATOM 1789 N N . PHE B 1 114 ? 4.102 11.695 -2.314 1 83 114 PHE B N 1
ATOM 1790 C CA . PHE B 1 114 ? 5.121 11.844 -1.283 1 83 114 PHE B CA 1
ATOM 1791 C C . PHE B 1 114 ? 6.461 12.234 -1.898 1 83 114 PHE B C 1
ATOM 1793 O O . PHE B 1 114 ? 7.418 12.523 -1.18 1 83 114 PHE B O 1
ATOM 1800 N N . SER B 1 115 ? 6.48 12.445 -3.172 1 80.19 115 SER B N 1
ATOM 1801 C CA . SER B 1 115 ? 7.766 12.734 -3.803 1 80.19 115 SER B CA 1
ATOM 1802 C C . SER B 1 115 ? 8.391 14 -3.234 1 80.19 115 SER B C 1
ATOM 1804 O O . SER B 1 115 ? 9.562 14.008 -2.855 1 80.19 115 SER B O 1
ATOM 1806 N N . ASP B 1 116 ? 7.605 15.023 -3.006 1 84.5 116 ASP B N 1
ATOM 1807 C CA . ASP B 1 116 ? 8.141 16.281 -2.492 1 84.5 116 ASP B CA 1
ATOM 1808 C C . ASP B 1 116 ? 7.59 16.578 -1.104 1 84.5 116 ASP B C 1
ATOM 1810 O O . ASP B 1 116 ? 7.824 17.672 -0.561 1 84.5 116 ASP B O 1
ATOM 1814 N N . TYR B 1 117 ? 6.941 15.656 -0.546 1 90.06 117 TYR B N 1
ATOM 1815 C CA . TYR B 1 117 ? 6.309 15.844 0.755 1 90.06 117 TYR B CA 1
ATOM 1816 C C . TYR B 1 117 ? 7.355 15.961 1.858 1 90.06 117 TYR B C 1
ATOM 1818 O O . TYR B 1 117 ? 8.297 15.164 1.921 1 90.06 117 TYR B O 1
ATOM 1826 N N . ALA B 1 118 ? 7.23 16.984 2.699 1 88.06 118 ALA B N 1
ATOM 1827 C CA . ALA B 1 118 ? 8.078 17.234 3.863 1 88.06 118 ALA B CA 1
ATOM 1828 C C . ALA B 1 118 ? 9.539 17.359 3.461 1 88.06 118 ALA B C 1
ATOM 1830 O O . ALA B 1 118 ? 10.438 16.938 4.195 1 88.06 118 ALA B O 1
ATOM 1831 N N . LYS B 1 119 ? 9.805 17.766 2.207 1 86.88 119 LYS B N 1
ATOM 1832 C CA . LYS B 1 119 ? 11.172 17.984 1.743 1 86.88 119 LYS B CA 1
ATOM 1833 C C . LYS B 1 119 ? 11.727 19.312 2.248 1 86.88 119 LYS B C 1
ATOM 1835 O O . LYS B 1 119 ? 11.141 20.375 2 1 86.88 119 LYS B O 1
ATOM 1840 N N . ARG B 1 120 ? 12.805 19.109 3.082 1 82.88 120 ARG B N 1
ATOM 1841 C CA . ARG B 1 120 ? 13.414 20.328 3.604 1 82.88 120 ARG B CA 1
ATOM 1842 C C . ARG B 1 120 ? 14.312 20.984 2.561 1 82.88 120 ARG B C 1
ATOM 1844 O O . ARG B 1 120 ? 14.992 20.281 1.794 1 82.88 120 ARG B O 1
ATOM 1851 N N . SER B 1 121 ? 13.977 22.25 2.201 1 65.81 121 SER B N 1
ATOM 1852 C CA . SER B 1 121 ? 14.82 23.016 1.293 1 65.81 121 SER B CA 1
ATOM 1853 C C . SER B 1 121 ? 16.234 23.141 1.825 1 65.81 121 SER B C 1
ATOM 1855 O O . SER B 1 121 ? 16.453 23.375 3.018 1 65.81 121 SER B O 1
ATOM 1857 N N . SER B 1 122 ? 17.203 22.219 1.308 1 48.72 122 SER B N 1
ATOM 1858 C CA . SER B 1 122 ? 18.578 22.547 1.626 1 48.72 122 SER B CA 1
ATOM 1859 C C . SER B 1 122 ? 18.875 24.031 1.38 1 48.72 122 SER B C 1
ATOM 1861 O O . SER B 1 122 ? 18.281 24.641 0.479 1 48.72 122 SER B O 1
#

Organism: Streptomyces venezuelae (strain ATCC 10712 / CBS 650.69 / DSM 40230 / JCM 4526 / NBRC 13096 / PD 04745) (NCBI:txid953739)

Solvent-accessible surface area (backbone atoms only — not comparable to full-atom values): 12535 Å² total; per-residue (Å²): 127,79,57,65,47,80,48,38,54,93,68,35,78,42,75,38,71,33,48,93,72,32,29,35,37,22,31,38,76,52,96,89,41,51,36,26,41,34,40,35,28,54,77,26,32,39,74,74,30,34,26,82,55,65,71,44,92,45,46,69,51,44,41,35,35,38,27,68,34,40,23,35,39,39,36,32,76,87,62,57,67,54,74,48,35,56,52,22,39,40,36,36,47,53,39,24,44,39,32,41,43,69,87,45,51,22,30,34,41,29,67,62,32,46,75,68,52,61,50,70,81,124,128,78,56,64,47,80,49,38,54,93,69,36,80,41,74,37,70,34,48,94,72,31,28,34,38,22,31,39,78,52,96,91,42,50,35,25,41,33,39,34,26,54,77,26,32,40,74,74,31,34,25,83,55,65,71,44,92,46,46,69,51,43,41,35,35,38,29,70,33,40,25,34,39,38,36,34,76,86,62,56,68,54,75,48,36,56,52,21,39,40,36,35,46,54,38,27,45,38,32,40,43,69,88,44,50,22,29,35,41,29,68,60,33,46,73,69,53,62,52,70,82,126

Sequence (244 aa):
MAGIVKKNFDAADETRPFEDGKGRLDLVNGERGAVGRAVFEPGWQWSKHVKPIAGTDSCMASHVGYIVSGRMKVVMDDGESTEYGAGDYMEVQPGHDAWVLGDEPCMAVDWTGFSDYAKRSSMAGIVKKNFDAADETRPFEDGKGRLDLVNGERGAVGRAVFEPGWQWSKHVKPIAGTDSCMASHVGYIVSGRMKVVMDDGESTEYGAGDYMEVQPGHDAWVLGDEPCMAVDWTGFSDYAKRSS

Foldseek 3Di:
DDPDDDDDQVRAPDKFAWPPRQWIWGWHADPVGIKIKIKGAAPDKCCVTQCVQVVDNFAQFWWWWAWQAFKKKKAFQVGDIDMDGHGDTDTDHGGIMMHGPDHGIIMMMTDGTPRCGSPHDD/DDPDDDDDQVRAPDKFAWPPRQWIWGWHADPVGIKIKIKGAAPDKCCVTQCVQVVDNFAQFWWWWAWQAFKKKKAFQVGDIDMDGHGDTDTDHGGIMMHGDDHGIIMMMTDGGPRCGSPHDD